Protein AF-A0A955PGV4-F1 (afdb_monomer_lite)

Structure (mmCIF, N/CA/C/O backbone):
data_AF-A0A955PGV4-F1
#
_entry.id   AF-A0A955PGV4-F1
#
loop_
_atom_site.group_PDB
_atom_site.id
_atom_site.type_symbol
_atom_site.label_atom_id
_atom_site.label_alt_id
_atom_site.label_comp_id
_atom_site.label_asym_id
_atom_site.label_entity_id
_atom_site.label_seq_id
_atom_site.pdbx_PDB_ins_code
_atom_site.Cartn_x
_atom_site.Cartn_y
_atom_site.Cartn_z
_atom_site.occupancy
_atom_site.B_iso_or_equiv
_atom_site.auth_seq_id
_atom_site.auth_comp_id
_atom_site.auth_asym_id
_atom_site.auth_atom_id
_atom_site.pdbx_PDB_model_num
ATOM 1 N N . PHE A 1 1 ? 14.637 14.467 0.323 1.00 53.03 1 PHE A N 1
ATOM 2 C CA . PHE A 1 1 ? 15.019 13.050 0.497 1.00 53.03 1 PHE A CA 1
ATOM 3 C C . PHE A 1 1 ? 14.313 12.241 -0.581 1.00 53.03 1 PHE A C 1
ATOM 5 O O . PHE A 1 1 ? 13.113 12.436 -0.757 1.00 53.03 1 PHE A O 1
ATOM 12 N N . GLY A 1 2 ? 15.053 11.439 -1.348 1.00 66.50 2 GLY A N 1
ATOM 13 C CA . GLY A 1 2 ? 14.523 10.666 -2.478 1.00 66.50 2 GLY A CA 1
ATOM 14 C C . GLY A 1 2 ? 14.569 9.163 -2.212 1.00 66.50 2 GLY A C 1
ATOM 15 O O . GLY A 1 2 ? 15.359 8.706 -1.387 1.00 66.50 2 GLY A O 1
ATOM 16 N N . TRP A 1 3 ? 13.709 8.408 -2.890 1.00 74.81 3 TRP A N 1
ATOM 17 C CA . TRP A 1 3 ? 13.756 6.942 -2.909 1.00 74.81 3 TRP A CA 1
ATOM 18 C C . TRP A 1 3 ? 14.546 6.504 -4.140 1.00 74.81 3 TRP A C 1
ATOM 20 O O . TRP A 1 3 ? 14.276 7.011 -5.226 1.00 74.81 3 TRP A O 1
ATOM 30 N N . THR A 1 4 ? 15.507 5.593 -4.007 1.00 82.62 4 THR A N 1
ATOM 31 C CA . THR A 1 4 ? 16.355 5.183 -5.135 1.00 82.62 4 THR A CA 1
ATOM 32 C C . THR A 1 4 ? 16.332 3.675 -5.318 1.00 82.62 4 THR A C 1
ATOM 34 O O . THR A 1 4 ? 16.239 2.922 -4.349 1.00 82.62 4 THR A O 1
ATOM 37 N N . ALA A 1 5 ? 16.370 3.220 -6.569 1.00 81.69 5 ALA A N 1
ATOM 38 C CA . ALA A 1 5 ? 16.430 1.799 -6.892 1.00 81.69 5 ALA A CA 1
ATOM 39 C C . ALA A 1 5 ? 17.061 1.569 -8.271 1.00 81.69 5 ALA A C 1
ATOM 41 O O . ALA A 1 5 ? 16.966 2.418 -9.157 1.00 81.69 5 ALA A O 1
ATOM 42 N N . HIS A 1 6 ? 17.680 0.402 -8.447 1.00 81.88 6 HIS A N 1
ATOM 43 C CA . HIS A 1 6 ? 18.261 -0.071 -9.705 1.00 81.88 6 HIS A CA 1
ATOM 44 C C . HIS A 1 6 ? 17.902 -1.544 -9.936 1.00 81.88 6 HIS A C 1
ATOM 46 O O . HIS A 1 6 ? 17.548 -2.257 -8.992 1.00 81.88 6 HIS A O 1
ATOM 52 N N . CYS A 1 7 ? 17.992 -2.020 -11.181 1.00 74.25 7 CYS A N 1
ATOM 53 C CA . CYS A 1 7 ? 17.782 -3.437 -11.481 1.00 74.25 7 CYS A CA 1
ATOM 54 C C . CYS A 1 7 ? 18.607 -3.930 -12.671 1.00 74.25 7 CYS A C 1
ATOM 56 O O . CYS A 1 7 ? 18.800 -3.198 -13.639 1.00 74.25 7 CYS A O 1
ATOM 58 N N . ASN A 1 8 ? 18.963 -5.215 -12.655 1.00 77.75 8 ASN A N 1
ATOM 59 C CA . ASN A 1 8 ? 19.429 -5.922 -13.848 1.00 77.75 8 ASN A CA 1
ATOM 60 C C . ASN A 1 8 ? 18.194 -6.352 -14.655 1.00 77.75 8 ASN A C 1
ATOM 62 O O . ASN A 1 8 ? 17.504 -7.307 -14.282 1.00 77.75 8 ASN A O 1
ATOM 66 N N . GLY A 1 9 ? 17.881 -5.611 -15.719 1.00 83.12 9 GLY A N 1
ATOM 67 C CA . GLY A 1 9 ? 16.674 -5.787 -16.526 1.00 83.12 9 GLY A CA 1
ATOM 68 C C . GLY A 1 9 ? 16.194 -4.470 -17.133 1.00 83.12 9 GLY A C 1
ATOM 69 O O . GLY A 1 9 ? 16.976 -3.543 -17.320 1.00 83.12 9 GLY A O 1
ATOM 70 N N . THR A 1 10 ? 14.898 -4.376 -17.431 1.00 89.00 10 THR A N 1
ATOM 71 C CA . THR A 1 10 ? 14.278 -3.145 -17.944 1.00 89.00 10 THR A CA 1
ATOM 72 C C . THR A 1 10 ? 13.553 -2.391 -16.834 1.00 89.00 10 THR A C 1
ATOM 74 O O . THR A 1 10 ? 12.805 -3.001 -16.066 1.00 89.00 10 THR A O 1
ATOM 77 N N . LEU A 1 11 ? 13.693 -1.066 -16.816 1.00 91.31 11 LEU A N 1
ATOM 78 C CA . LEU A 1 11 ? 12.934 -0.150 -15.964 1.00 91.31 11 LEU A CA 1
ATOM 79 C C . LEU A 1 11 ? 11.938 0.647 -16.815 1.00 91.31 11 LEU A C 1
ATOM 81 O O . LEU A 1 11 ? 12.297 1.185 -17.859 1.00 91.31 11 LEU A O 1
ATOM 85 N N . THR A 1 12 ? 10.691 0.736 -16.358 1.00 92.56 12 THR A N 1
ATOM 86 C CA . THR A 1 12 ? 9.632 1.541 -16.986 1.00 92.56 12 THR A CA 1
ATOM 87 C C . THR A 1 12 ? 8.838 2.316 -15.935 1.00 92.56 12 THR A C 1
ATOM 89 O O . THR A 1 12 ? 8.794 1.913 -14.770 1.00 92.56 12 THR A O 1
ATOM 92 N N . PHE A 1 13 ? 8.165 3.393 -16.353 1.00 92.19 13 PHE A N 1
ATOM 93 C CA . PHE A 1 13 ? 7.288 4.206 -15.500 1.00 92.19 13 PHE A CA 1
ATOM 94 C C . PHE A 1 13 ? 5.869 4.241 -16.083 1.00 92.19 13 PHE A C 1
ATOM 96 O O . PHE A 1 13 ? 5.520 5.177 -16.800 1.00 92.19 13 PHE A O 1
ATOM 103 N N . PRO A 1 14 ? 5.036 3.209 -15.837 1.00 90.31 14 PRO A N 1
ATOM 104 C CA . PRO A 1 14 ? 3.715 3.109 -16.461 1.00 90.31 14 PRO A CA 1
ATOM 105 C C . PRO A 1 14 ? 2.779 4.277 -16.126 1.00 90.31 14 PRO A C 1
ATOM 107 O O . PRO A 1 14 ? 1.858 4.567 -16.881 1.00 90.31 14 PRO A O 1
ATOM 110 N N . THR A 1 15 ? 2.986 4.925 -14.975 1.00 89.12 15 THR A N 1
ATOM 111 C CA . THR A 1 15 ? 2.239 6.108 -14.524 1.00 89.12 15 THR A CA 1
ATOM 112 C C . THR A 1 15 ? 3.135 6.973 -13.629 1.00 89.12 15 THR A C 1
ATOM 114 O O . THR A 1 15 ? 4.155 6.495 -13.136 1.00 89.12 15 THR A O 1
ATOM 117 N N . SER A 1 16 ? 2.708 8.199 -13.311 1.00 86.88 16 SER A N 1
ATOM 118 C CA . SER A 1 16 ? 3.427 9.136 -12.423 1.00 86.88 16 SER A CA 1
ATOM 119 C C . SER A 1 16 ? 3.615 8.667 -10.972 1.00 86.88 16 SER A C 1
ATOM 121 O O . SER A 1 16 ? 4.253 9.349 -10.187 1.00 86.88 16 SER A O 1
ATOM 123 N N . ASN A 1 17 ? 3.065 7.515 -10.584 1.00 88.75 17 ASN A N 1
ATOM 124 C CA . ASN A 1 17 ? 3.187 6.961 -9.231 1.00 88.75 17 ASN A CA 1
ATOM 125 C C . ASN A 1 17 ? 3.673 5.506 -9.242 1.00 88.75 17 ASN A C 1
ATOM 127 O O . ASN A 1 17 ? 3.479 4.778 -8.266 1.00 88.75 17 ASN A O 1
ATOM 131 N N . GLN A 1 18 ? 4.217 5.024 -10.362 1.00 91.81 18 GLN A N 1
ATOM 132 C CA . GLN A 1 18 ? 4.660 3.640 -10.496 1.00 91.81 18 GLN A CA 1
ATOM 133 C C . GLN A 1 18 ? 5.981 3.543 -11.242 1.00 91.81 18 GLN A C 1
ATOM 135 O O . GLN A 1 18 ? 6.090 4.014 -12.370 1.00 91.81 18 GLN A O 1
ATOM 140 N N . ALA A 1 19 ? 6.919 2.819 -10.641 1.00 92.31 19 ALA A N 1
ATOM 141 C CA . ALA A 1 19 ? 8.072 2.264 -11.330 1.00 92.31 19 ALA A CA 1
ATOM 142 C C . ALA A 1 19 ? 7.883 0.748 -11.460 1.00 92.31 19 ALA A C 1
ATOM 144 O O . ALA A 1 19 ? 7.331 0.096 -10.570 1.00 92.31 19 ALA A O 1
ATOM 145 N N . ARG A 1 20 ? 8.326 0.177 -12.576 1.00 93.44 20 ARG A N 1
ATOM 146 C CA . ARG A 1 20 ? 8.285 -1.264 -12.820 1.00 93.44 20 ARG A CA 1
ATOM 147 C C . ARG A 1 20 ? 9.641 -1.744 -13.291 1.00 93.44 20 ARG A C 1
ATOM 149 O O . ARG A 1 20 ? 10.140 -1.274 -14.314 1.00 93.44 20 ARG A O 1
ATOM 156 N N . PHE A 1 21 ? 10.163 -2.738 -12.587 1.00 92.56 21 PHE A N 1
ATOM 157 C CA . PHE A 1 21 ? 11.331 -3.494 -13.009 1.00 92.56 21 PHE A CA 1
ATOM 158 C C . PHE A 1 21 ? 10.902 -4.833 -13.600 1.00 92.56 21 PHE A C 1
ATOM 160 O O . PHE A 1 21 ? 10.102 -5.543 -12.991 1.00 92.56 21 PHE A O 1
ATOM 167 N N . THR A 1 22 ? 11.465 -5.200 -14.747 1.00 91.50 22 THR A N 1
ATOM 168 C CA . THR A 1 22 ? 11.245 -6.508 -15.379 1.00 91.50 22 THR A CA 1
ATOM 169 C C . THR A 1 22 ? 12.591 -7.170 -15.625 1.00 91.50 22 THR A C 1
ATOM 171 O O . THR A 1 22 ? 13.428 -6.637 -16.356 1.00 91.50 22 THR A O 1
ATOM 174 N N . LYS A 1 23 ? 12.806 -8.334 -15.013 1.00 86.88 23 LYS A N 1
ATOM 175 C CA . LYS A 1 23 ? 13.987 -9.167 -15.253 1.00 86.88 23 LYS A CA 1
ATOM 176 C C . LYS A 1 23 ? 13.797 -10.003 -16.513 1.00 86.88 23 LYS A C 1
ATOM 178 O O . LYS A 1 23 ? 12.689 -10.446 -16.810 1.00 86.88 23 LYS A O 1
ATOM 183 N N . THR A 1 24 ? 14.901 -10.319 -17.184 1.00 80.31 24 THR A N 1
ATOM 184 C CA . THR A 1 24 ? 14.927 -11.250 -18.327 1.00 80.31 24 THR A CA 1
ATOM 185 C C . THR A 1 24 ? 14.421 -12.648 -17.968 1.00 80.31 24 THR A C 1
ATOM 187 O O . THR A 1 24 ? 13.896 -13.344 -18.826 1.00 80.31 24 THR A O 1
ATOM 190 N N . SER A 1 25 ? 14.490 -13.035 -16.689 1.00 84.81 25 SER A N 1
ATOM 191 C CA . SER A 1 25 ? 13.936 -14.294 -16.177 1.00 84.81 25 SER A CA 1
ATOM 192 C C . SER A 1 25 ? 12.401 -14.336 -16.115 1.00 84.81 25 SER A C 1
ATOM 194 O O . SER A 1 25 ? 11.858 -15.289 -15.570 1.00 84.81 25 SER A O 1
ATOM 196 N N . GLY A 1 26 ? 11.696 -13.292 -16.566 1.00 86.00 26 GLY A N 1
ATOM 197 C CA . GLY A 1 26 ? 10.232 -13.221 -16.519 1.00 86.00 26 GLY A CA 1
ATOM 198 C C . GLY A 1 26 ? 9.655 -12.781 -15.170 1.00 86.00 26 GLY A C 1
ATOM 199 O O . GLY A 1 26 ? 8.458 -12.915 -14.954 1.00 86.00 26 GLY A O 1
ATOM 200 N N . ARG A 1 27 ? 10.474 -12.237 -14.259 1.00 91.62 27 ARG A N 1
ATOM 201 C CA . ARG A 1 27 ? 10.007 -11.693 -12.970 1.00 91.62 27 ARG A CA 1
ATOM 202 C C . ARG A 1 27 ? 9.784 -10.192 -13.051 1.00 91.62 27 ARG A C 1
ATOM 204 O O . ARG A 1 27 ? 10.629 -9.474 -13.589 1.00 91.62 27 ARG A O 1
ATOM 211 N N . ILE A 1 28 ? 8.695 -9.719 -12.460 1.00 93.50 28 ILE A N 1
ATOM 212 C CA . ILE A 1 28 ? 8.333 -8.305 -12.393 1.00 93.50 28 ILE A CA 1
ATOM 213 C C . ILE A 1 28 ? 8.330 -7.847 -10.933 1.00 93.50 28 ILE A C 1
ATOM 215 O O . ILE A 1 28 ? 7.848 -8.550 -10.049 1.00 93.50 28 ILE A O 1
ATOM 219 N N . LEU A 1 29 ? 8.846 -6.645 -10.682 1.00 93.19 29 LEU A N 1
ATOM 220 C CA . LEU A 1 29 ? 8.637 -5.912 -9.438 1.00 93.19 29 LEU A CA 1
ATOM 221 C C . LEU A 1 29 ? 7.876 -4.626 -9.755 1.00 93.19 29 LEU A C 1
ATOM 223 O O . LEU A 1 29 ? 8.419 -3.707 -10.372 1.00 93.19 29 LEU A O 1
ATOM 227 N N . ASP A 1 30 ? 6.615 -4.576 -9.331 1.00 93.31 30 ASP A N 1
ATOM 228 C CA . ASP A 1 30 ? 5.811 -3.360 -9.353 1.00 93.31 30 ASP A CA 1
ATOM 229 C C . ASP A 1 30 ? 6.078 -2.562 -8.067 1.00 93.31 30 ASP A C 1
ATOM 231 O O . ASP A 1 30 ? 5.820 -3.042 -6.963 1.00 93.31 30 ASP A O 1
ATOM 235 N N . LEU A 1 31 ? 6.600 -1.342 -8.210 1.00 92.62 31 LEU A N 1
ATOM 236 C CA . LEU A 1 31 ? 6.767 -0.377 -7.127 1.00 92.62 31 LEU A CA 1
ATOM 237 C C . LEU A 1 31 ? 5.719 0.724 -7.284 1.00 92.62 31 LEU A C 1
ATOM 239 O O . LEU A 1 31 ? 5.789 1.532 -8.213 1.00 92.62 31 LEU A O 1
ATOM 243 N N . ARG A 1 32 ? 4.759 0.780 -6.362 1.00 92.00 32 ARG A N 1
ATOM 244 C CA . ARG A 1 32 ? 3.700 1.795 -6.351 1.00 92.00 32 ARG A CA 1
ATOM 245 C C . ARG A 1 32 ? 3.888 2.757 -5.191 1.00 92.00 32 ARG A C 1
ATOM 247 O O . ARG A 1 32 ? 3.990 2.313 -4.055 1.00 92.00 32 ARG A O 1
ATOM 254 N N . PHE A 1 33 ? 3.847 4.058 -5.455 1.00 89.25 33 PHE A N 1
ATOM 255 C CA . PHE A 1 33 ? 3.782 5.080 -4.414 1.00 89.25 33 PHE A CA 1
ATOM 256 C C . PHE A 1 33 ? 2.329 5.495 -4.180 1.00 89.25 33 PHE A C 1
ATOM 258 O O . PHE A 1 33 ? 1.598 5.801 -5.123 1.00 89.25 33 PHE A O 1
ATOM 265 N N . LEU A 1 34 ? 1.905 5.500 -2.919 1.00 86.88 34 LEU A N 1
ATOM 266 C CA . LEU A 1 34 ? 0.605 6.016 -2.507 1.00 86.88 34 LEU A CA 1
ATOM 267 C C . LEU A 1 34 ? 0.702 7.524 -2.233 1.00 86.88 34 LEU A C 1
ATOM 269 O O . LEU A 1 34 ? 1.701 8.021 -1.703 1.00 86.88 34 LEU A O 1
ATOM 273 N N . GLY A 1 35 ? -0.337 8.263 -2.623 1.00 80.62 35 GLY A N 1
ATOM 274 C CA . GLY A 1 35 ? -0.442 9.716 -2.445 1.00 80.62 35 GLY A CA 1
ATOM 275 C C . GLY A 1 35 ? -0.388 10.531 -3.736 1.00 80.62 35 GLY A C 1
ATOM 276 O O . GLY A 1 35 ? -0.753 10.044 -4.807 1.00 80.62 35 GLY A O 1
ATOM 277 N N . GLY A 1 36 ? 0.069 11.784 -3.608 1.00 76.00 36 GLY A N 1
ATOM 278 C CA . GLY A 1 36 ? 0.307 12.704 -4.728 1.00 76.00 36 GLY A CA 1
ATOM 279 C C . GLY A 1 36 ? 1.333 12.203 -5.751 1.00 76.00 36 GLY A C 1
ATOM 280 O O . GLY A 1 36 ? 1.958 11.163 -5.560 1.00 76.00 36 GLY A O 1
ATOM 281 N N . SER A 1 37 ? 1.501 12.939 -6.847 1.00 79.94 37 SER A N 1
ATOM 282 C CA . SER A 1 37 ? 2.457 12.582 -7.903 1.00 79.94 37 SER A CA 1
ATOM 283 C C . SER A 1 37 ? 3.879 12.416 -7.362 1.00 79.94 37 SER A C 1
ATOM 285 O O . SER A 1 37 ? 4.252 13.066 -6.382 1.00 79.94 37 SER A O 1
ATOM 287 N N . VAL A 1 38 ? 4.651 11.534 -7.987 1.00 85.38 38 VAL A N 1
ATOM 288 C CA . VAL A 1 38 ? 6.081 11.349 -7.748 1.00 85.38 38 VAL A CA 1
ATOM 289 C C . VAL A 1 38 ? 6.808 11.665 -9.047 1.00 85.38 38 VAL A C 1
ATOM 291 O O . VAL A 1 38 ? 6.452 11.154 -10.108 1.00 85.38 38 VAL A O 1
ATOM 294 N N . ASP A 1 39 ? 7.837 12.493 -8.961 1.00 87.88 39 ASP A N 1
ATOM 295 C CA . ASP A 1 39 ? 8.707 12.770 -10.094 1.00 87.88 39 ASP A CA 1
ATOM 296 C C . ASP A 1 39 ? 9.813 11.714 -10.120 1.00 87.88 39 ASP A C 1
ATOM 298 O O . ASP A 1 39 ? 10.482 11.466 -9.114 1.00 87.88 39 ASP A O 1
ATOM 302 N N . PHE A 1 40 ? 9.978 11.046 -11.260 1.00 88.31 40 PHE A N 1
ATOM 303 C CA . PHE A 1 40 ? 11.002 10.022 -11.444 1.00 88.31 40 PHE A CA 1
ATOM 304 C C . PHE A 1 40 ? 12.131 10.561 -12.316 1.00 88.31 40 PHE A C 1
ATOM 306 O O . PHE A 1 40 ? 11.993 10.664 -13.535 1.00 88.31 40 PHE A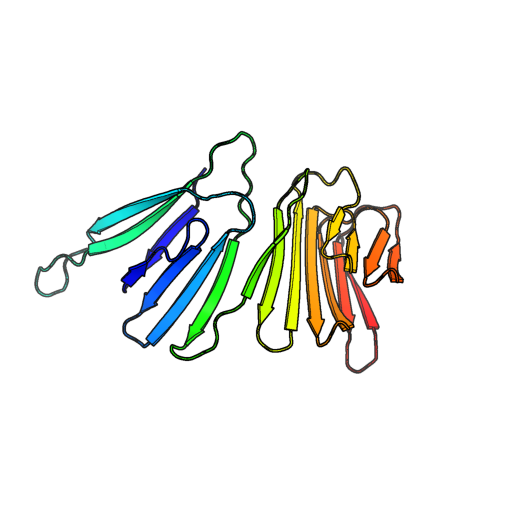 O 1
ATOM 313 N N . ASN A 1 41 ? 13.270 10.845 -11.693 1.00 87.44 41 ASN A N 1
ATOM 314 C CA . ASN A 1 41 ? 14.500 11.188 -12.393 1.00 87.44 41 ASN A CA 1
ATOM 315 C C . ASN A 1 41 ? 15.234 9.893 -12.759 1.00 87.44 41 ASN A C 1
ATOM 317 O O . ASN A 1 41 ? 15.684 9.162 -11.876 1.00 87.44 41 ASN A O 1
ATOM 321 N N . ASN A 1 42 ? 15.314 9.581 -14.053 1.00 85.50 42 ASN A N 1
ATOM 322 C CA . ASN A 1 42 ? 15.913 8.348 -14.566 1.00 85.50 42 ASN A CA 1
ATOM 323 C C . ASN A 1 42 ? 17.372 8.578 -14.981 1.00 85.50 42 ASN A C 1
ATOM 325 O O . ASN A 1 42 ? 17.671 9.530 -15.700 1.00 85.50 42 ASN A O 1
ATOM 329 N N . TYR A 1 43 ? 18.258 7.675 -14.576 1.00 84.06 43 TYR A N 1
ATOM 330 C CA . TYR A 1 43 ? 19.676 7.700 -14.911 1.00 84.06 43 TYR A CA 1
ATOM 331 C C . TYR A 1 43 ? 20.152 6.312 -15.348 1.00 84.06 43 TYR A C 1
ATOM 333 O O . TYR A 1 43 ? 19.513 5.289 -15.102 1.00 84.06 43 TYR A O 1
ATOM 341 N N . SER A 1 44 ? 21.321 6.291 -15.980 1.00 82.19 44 SER A N 1
ATOM 342 C CA . SER A 1 44 ? 22.043 5.077 -16.339 1.00 82.19 44 SER A CA 1
ATOM 343 C C . SER A 1 44 ? 23.350 5.051 -15.560 1.00 82.19 44 SER A C 1
ATOM 345 O O . SER A 1 44 ? 24.172 5.951 -15.726 1.00 82.19 44 SER A O 1
ATOM 347 N N . LEU A 1 45 ? 23.533 4.046 -14.706 1.00 79.38 45 LEU A N 1
ATOM 348 C CA . LEU A 1 45 ? 24.776 3.849 -13.965 1.00 79.38 45 LEU A CA 1
ATOM 349 C C . LEU A 1 45 ? 25.653 2.840 -14.718 1.00 79.38 45 LEU A C 1
ATOM 351 O O . LEU A 1 45 ? 25.177 1.731 -14.973 1.00 79.38 45 LEU A O 1
ATOM 355 N N . PRO A 1 46 ? 26.906 3.175 -15.071 1.00 76.06 46 PRO A N 1
ATOM 356 C CA . PRO A 1 46 ? 27.833 2.182 -15.592 1.00 76.06 46 PRO A CA 1
ATOM 357 C C . PRO A 1 46 ? 28.141 1.181 -14.474 1.00 76.06 46 PRO A C 1
ATOM 359 O O . PRO A 1 46 ? 28.619 1.571 -13.408 1.00 76.06 46 PRO A O 1
ATOM 362 N N . GLN A 1 47 ? 27.829 -0.094 -14.688 1.00 70.69 47 GLN A N 1
ATOM 363 C CA . GLN A 1 47 ? 28.299 -1.173 -13.828 1.00 70.69 47 GLN A CA 1
ATOM 364 C C . GLN A 1 47 ? 29.593 -1.742 -14.425 1.00 70.69 47 GLN A C 1
ATOM 366 O O . GLN A 1 47 ? 29.750 -1.738 -15.647 1.00 70.69 47 GLN A O 1
ATOM 371 N N . ASP A 1 48 ? 30.515 -2.166 -13.557 1.00 62.97 48 ASP A N 1
ATOM 372 C CA . ASP A 1 48 ? 31.853 -2.671 -13.893 1.00 62.97 48 ASP A CA 1
ATOM 373 C C . ASP A 1 48 ? 31.909 -3.614 -15.107 1.00 62.97 48 ASP A C 1
ATOM 375 O O . ASP A 1 48 ? 30.950 -4.318 -15.428 1.00 62.97 48 ASP A O 1
ATOM 379 N N . LEU A 1 49 ? 33.083 -3.601 -15.751 1.00 49.38 49 LEU A N 1
ATOM 380 C CA . LEU A 1 49 ? 33.463 -4.392 -16.922 1.00 49.38 49 LEU A CA 1
ATOM 381 C C . LEU A 1 49 ? 33.021 -5.851 -16.763 1.00 49.38 49 LEU A C 1
ATOM 383 O O . LEU A 1 49 ? 33.489 -6.557 -15.870 1.00 49.38 49 LEU A O 1
ATOM 387 N N . ASN A 1 50 ? 32.167 -6.313 -17.671 1.00 60.38 50 ASN A N 1
ATOM 388 C CA . ASN A 1 50 ? 32.005 -7.739 -17.921 1.00 60.38 50 ASN A CA 1
ATOM 389 C C . ASN A 1 50 ? 33.393 -8.352 -18.219 1.00 60.38 50 ASN A C 1
ATOM 391 O O . ASN A 1 50 ? 34.303 -7.646 -18.663 1.00 60.38 50 ASN A O 1
ATOM 395 N N . ASP A 1 51 ? 33.562 -9.665 -18.043 1.00 64.69 51 ASP A N 1
ATOM 396 C CA . ASP A 1 51 ? 34.840 -10.360 -18.308 1.00 64.69 51 ASP A CA 1
ATOM 397 C C . ASP A 1 51 ? 35.357 -10.170 -19.757 1.00 64.69 51 ASP A C 1
ATOM 399 O O . ASP A 1 51 ? 36.531 -10.403 -20.043 1.00 64.69 51 ASP A O 1
ATOM 403 N N . ASP A 1 52 ? 34.491 -9.722 -20.673 1.00 75.88 52 ASP A N 1
ATOM 404 C CA . ASP A 1 52 ? 34.791 -9.380 -22.069 1.00 75.88 52 ASP A CA 1
ATOM 405 C C . ASP A 1 52 ? 35.167 -7.898 -22.303 1.00 75.88 52 ASP A C 1
ATOM 407 O O . ASP A 1 52 ? 35.386 -7.480 -23.441 1.00 75.88 52 ASP A O 1
ATOM 411 N N . GLY A 1 53 ? 35.243 -7.091 -21.244 1.00 67.62 53 GLY A N 1
ATOM 412 C CA . GLY A 1 53 ? 35.569 -5.670 -21.304 1.00 67.62 53 GLY A CA 1
ATOM 413 C C . GLY A 1 53 ? 34.412 -4.750 -21.712 1.00 67.62 53 GLY A C 1
ATOM 414 O O . GLY A 1 53 ? 34.640 -3.565 -21.966 1.00 67.62 53 GLY A O 1
ATOM 415 N N . THR A 1 54 ? 33.173 -5.246 -21.781 1.00 76.31 54 THR A N 1
ATOM 416 C CA . THR A 1 54 ? 31.994 -4.409 -22.051 1.00 76.31 54 THR A CA 1
ATOM 417 C C . THR A 1 54 ? 31.409 -3.811 -20.769 1.00 76.31 54 THR A C 1
ATOM 419 O O . THR A 1 54 ? 31.391 -4.442 -19.715 1.00 76.31 54 THR A O 1
ATOM 422 N N . VAL A 1 55 ? 30.919 -2.570 -20.848 1.00 72.50 55 VAL A N 1
ATOM 423 C CA . VAL A 1 55 ? 30.235 -1.892 -19.734 1.00 72.50 55 VAL A CA 1
ATOM 424 C C . VAL A 1 55 ? 28.738 -2.149 -19.851 1.00 72.50 55 VAL A C 1
ATOM 426 O O . VAL A 1 55 ? 28.106 -1.723 -20.822 1.00 72.50 55 VAL A O 1
ATOM 429 N N . THR A 1 56 ? 28.155 -2.808 -18.850 1.00 74.44 56 THR A N 1
ATOM 430 C CA . THR A 1 56 ? 26.698 -2.950 -18.766 1.00 74.44 56 THR A CA 1
ATOM 431 C C . THR A 1 56 ? 26.123 -1.759 -18.010 1.00 74.44 56 THR A C 1
ATOM 433 O O . THR A 1 56 ? 26.452 -1.508 -16.854 1.00 74.44 56 THR A O 1
ATOM 436 N N . ASN A 1 57 ? 25.233 -1.018 -18.662 1.00 78.25 57 ASN A N 1
ATOM 437 C CA . ASN A 1 57 ? 24.530 0.098 -18.045 1.00 78.25 57 ASN A CA 1
ATOM 438 C C . ASN A 1 57 ? 23.306 -0.396 -17.268 1.00 78.25 57 ASN A C 1
ATOM 440 O O . ASN A 1 57 ? 22.411 -1.021 -17.842 1.00 78.25 57 ASN A O 1
ATOM 444 N N . LEU A 1 58 ? 23.244 -0.080 -15.975 1.00 81.31 58 LEU A N 1
ATOM 445 C CA . LEU A 1 58 ? 22.093 -0.373 -15.133 1.00 81.31 58 LEU A CA 1
ATOM 446 C C . LEU A 1 58 ? 21.105 0.795 -15.115 1.00 81.31 58 LEU A C 1
ATOM 448 O O . LEU A 1 58 ? 21.487 1.918 -14.766 1.00 81.31 58 LEU A O 1
ATOM 452 N N . PRO A 1 59 ? 19.817 0.539 -15.404 1.00 85.06 59 PRO A N 1
ATOM 453 C CA . PRO A 1 59 ? 18.766 1.508 -15.152 1.00 85.06 59 PRO A CA 1
ATOM 454 C C . PRO A 1 59 ? 18.656 1.819 -13.659 1.00 85.06 59 PRO A C 1
ATOM 456 O O . PRO A 1 59 ? 18.616 0.912 -12.819 1.00 85.06 59 PRO A O 1
ATOM 459 N N . TYR A 1 60 ? 18.548 3.103 -13.342 1.00 85.81 60 TYR A N 1
ATOM 460 C CA . TYR A 1 60 ? 18.442 3.628 -11.987 1.00 85.81 60 TYR A CA 1
ATOM 461 C C . TYR A 1 60 ? 17.468 4.803 -11.964 1.00 85.81 60 TYR A C 1
ATOM 463 O O . TYR A 1 60 ? 17.435 5.596 -12.899 1.00 85.81 60 TYR A O 1
ATOM 471 N N . PHE A 1 61 ? 16.710 4.973 -10.882 1.00 89.00 61 PHE A N 1
ATOM 472 C CA . PHE A 1 61 ? 15.909 6.183 -10.710 1.00 89.00 61 PHE A CA 1
ATOM 473 C C . PHE A 1 61 ? 16.021 6.782 -9.312 1.00 89.00 61 PHE A C 1
ATOM 475 O O . PHE A 1 61 ? 16.288 6.081 -8.334 1.00 89.00 61 PHE A O 1
ATOM 482 N N . VAL A 1 62 ? 15.737 8.082 -9.236 1.00 88.38 62 VAL A N 1
ATOM 483 C CA . VAL A 1 62 ? 15.431 8.813 -8.005 1.00 88.38 62 VAL A CA 1
ATOM 484 C C . VAL A 1 62 ? 13.966 9.235 -8.058 1.00 88.38 62 VAL A C 1
ATOM 486 O O . VAL A 1 62 ? 13.545 9.913 -8.990 1.00 88.38 62 VAL A O 1
ATOM 489 N N . ALA A 1 63 ? 13.186 8.795 -7.076 1.00 87.31 63 ALA A N 1
ATOM 490 C CA . ALA A 1 63 ? 11.822 9.243 -6.848 1.00 87.31 63 ALA A CA 1
ATOM 491 C C . ALA A 1 63 ? 11.836 10.464 -5.931 1.00 87.31 63 ALA A C 1
ATOM 493 O O . ALA A 1 63 ? 12.369 10.401 -4.816 1.00 87.31 63 ALA A O 1
ATOM 494 N N . GLU A 1 64 ? 11.219 11.545 -6.390 1.00 86.44 64 GLU A N 1
ATOM 495 C CA . GLU A 1 64 ? 11.152 12.826 -5.702 1.00 86.44 64 GLU A CA 1
ATOM 496 C C . GLU A 1 64 ? 9.706 13.293 -5.528 1.00 86.44 64 GLU A C 1
ATOM 498 O O . GLU A 1 64 ? 8.813 13.010 -6.325 1.00 86.44 64 GLU A O 1
ATOM 503 N N . ARG A 1 65 ? 9.473 14.030 -4.444 1.00 77.94 65 ARG A N 1
ATOM 504 C CA . ARG A 1 65 ? 8.244 14.780 -4.204 1.00 77.94 65 ARG A CA 1
ATOM 505 C C . ARG A 1 65 ? 8.598 16.169 -3.715 1.00 77.94 65 ARG A C 1
ATOM 507 O O . ARG A 1 65 ? 9.431 16.321 -2.819 1.00 77.94 65 ARG A O 1
ATOM 514 N N . SER A 1 66 ? 7.904 17.166 -4.246 1.00 64.69 66 SER A N 1
ATOM 515 C CA . SER A 1 66 ? 7.952 18.533 -3.738 1.00 64.69 66 SER A CA 1
ATOM 516 C C . SER A 1 66 ? 7.110 18.672 -2.455 1.00 64.69 66 SER A C 1
ATOM 518 O O . SER A 1 66 ? 6.029 18.093 -2.336 1.00 64.69 66 SER A O 1
ATOM 520 N N . GLY A 1 67 ? 7.628 19.412 -1.464 1.00 60.41 67 GLY A N 1
ATOM 521 C CA . GLY A 1 67 ? 6.936 19.736 -0.204 1.00 60.41 67 GLY A CA 1
ATOM 522 C C . GLY A 1 67 ? 7.755 19.490 1.076 1.00 60.41 67 GLY A C 1
ATOM 523 O O . GLY A 1 67 ? 8.646 18.642 1.115 1.00 60.41 67 GLY A O 1
ATOM 524 N N . VAL A 1 68 ? 7.451 20.237 2.145 1.00 47.41 68 VAL A N 1
ATOM 525 C CA . VAL A 1 68 ? 8.055 20.071 3.484 1.00 47.41 68 VAL A CA 1
ATOM 526 C C . VAL A 1 68 ? 7.399 18.878 4.194 1.00 47.41 68 VAL A C 1
ATOM 528 O O . VAL A 1 68 ? 6.176 18.814 4.279 1.00 47.41 68 VAL A O 1
ATOM 531 N N . GLY A 1 69 ? 8.195 17.936 4.716 1.00 55.94 69 GLY A N 1
ATOM 532 C CA . GLY A 1 69 ? 7.689 16.774 5.470 1.00 55.94 69 GLY A CA 1
ATOM 533 C C . GLY A 1 69 ? 7.223 15.585 4.616 1.00 55.94 69 GLY A C 1
ATOM 534 O O . GLY A 1 69 ? 6.350 14.827 5.037 1.00 55.94 69 GLY A O 1
ATOM 535 N N . THR A 1 70 ? 7.781 15.412 3.416 1.00 65.38 70 THR A N 1
ATOM 536 C CA . THR A 1 70 ? 7.410 14.353 2.467 1.00 65.38 70 THR A CA 1
ATOM 537 C C . THR A 1 70 ? 7.656 12.948 3.023 1.00 65.38 70 THR A C 1
ATOM 539 O O . THR A 1 70 ? 8.785 12.480 3.140 1.00 65.38 70 THR A O 1
ATOM 542 N N . GLN A 1 71 ? 6.569 12.243 3.337 1.00 76.25 71 GLN A N 1
ATOM 543 C CA . GLN A 1 71 ? 6.588 10.802 3.568 1.00 76.25 71 GLN A CA 1
ATOM 544 C C . GLN A 1 71 ? 6.279 10.060 2.273 1.00 76.25 71 GLN A C 1
ATOM 546 O O . GLN A 1 71 ? 5.292 10.368 1.596 1.00 76.25 71 GLN A O 1
ATOM 551 N N . TYR A 1 72 ? 7.088 9.048 1.969 1.00 81.31 72 TYR A N 1
ATOM 552 C CA . TYR A 1 72 ? 6.753 8.054 0.959 1.00 81.31 72 TYR A CA 1
ATOM 553 C C . TYR A 1 72 ? 6.085 6.868 1.639 1.00 81.31 72 TYR A C 1
ATOM 555 O O . TYR A 1 72 ? 6.617 6.315 2.598 1.00 81.31 72 TYR A O 1
ATOM 563 N N . LEU A 1 73 ? 4.944 6.459 1.098 1.00 86.25 73 LEU A N 1
ATOM 564 C CA . LEU A 1 73 ? 4.402 5.133 1.331 1.00 86.25 73 LEU A CA 1
ATOM 565 C C . LEU A 1 73 ? 4.487 4.389 0.007 1.00 86.25 73 LEU A C 1
ATOM 567 O O . LEU A 1 73 ? 3.768 4.719 -0.936 1.00 86.25 73 LEU A O 1
ATOM 571 N N . SER A 1 74 ? 5.407 3.436 -0.074 1.00 89.38 74 SER A N 1
ATOM 572 C CA . SER A 1 74 ? 5.609 2.614 -1.257 1.00 89.38 74 SER A CA 1
ATOM 573 C C . SER A 1 74 ? 5.208 1.168 -0.998 1.00 89.38 74 SER A C 1
ATOM 575 O O . SER A 1 74 ? 5.320 0.653 0.113 1.00 89.38 74 SER A O 1
ATOM 577 N N . ILE A 1 75 ? 4.713 0.519 -2.045 1.00 91.88 75 ILE A N 1
ATOM 578 C CA . ILE A 1 75 ? 4.298 -0.878 -2.040 1.00 91.88 75 ILE A CA 1
ATOM 579 C C . ILE A 1 75 ? 5.108 -1.590 -3.103 1.00 91.88 75 ILE A C 1
ATOM 581 O O . ILE A 1 75 ? 5.070 -1.215 -4.275 1.00 91.88 75 ILE A O 1
ATOM 585 N N . LEU A 1 76 ? 5.847 -2.603 -2.666 1.00 93.19 76 LEU A N 1
ATOM 586 C CA . LEU A 1 76 ? 6.669 -3.450 -3.509 1.00 93.19 76 LEU A CA 1
ATOM 587 C C . LEU A 1 76 ? 5.927 -4.767 -3.708 1.00 93.19 76 LEU A C 1
ATOM 589 O O . LEU A 1 76 ? 5.720 -5.507 -2.750 1.00 93.19 76 LEU A O 1
ATOM 593 N N . HIS A 1 77 ? 5.518 -5.043 -4.942 1.00 93.81 77 HIS A N 1
ATOM 594 C CA . HIS A 1 77 ? 4.798 -6.259 -5.295 1.00 93.81 77 HIS A CA 1
ATOM 595 C C . HIS A 1 77 ? 5.598 -7.065 -6.328 1.00 93.81 77 HIS A C 1
ATOM 597 O O . HIS A 1 77 ? 5.570 -6.734 -7.520 1.00 93.81 77 HIS A O 1
ATOM 603 N N . PRO A 1 78 ? 6.359 -8.081 -5.884 1.00 93.06 78 PRO A N 1
ATOM 604 C CA . PRO A 1 78 ? 6.972 -9.037 -6.793 1.00 93.06 78 PRO A CA 1
ATOM 605 C C . PRO A 1 78 ? 5.897 -9.969 -7.363 1.00 93.06 78 PRO A C 1
ATOM 607 O O . PRO A 1 78 ? 5.014 -10.404 -6.629 1.00 93.06 78 PRO A O 1
ATOM 610 N N . ARG A 1 79 ? 5.986 -10.277 -8.657 1.00 93.38 79 ARG A N 1
ATOM 611 C CA . ARG A 1 79 ? 5.103 -11.231 -9.342 1.00 93.38 79 ARG A CA 1
ATOM 612 C C . ARG A 1 79 ? 5.769 -11.822 -10.580 1.00 93.38 79 ARG A C 1
ATOM 614 O O . ARG A 1 79 ? 6.700 -11.222 -11.131 1.00 93.38 79 ARG A O 1
ATOM 621 N N . ASP A 1 80 ? 5.263 -12.950 -11.050 1.00 92.50 80 ASP A N 1
ATOM 622 C CA . ASP A 1 80 ? 5.709 -13.551 -12.306 1.00 92.50 80 ASP A CA 1
ATOM 623 C C . ASP A 1 80 ? 4.999 -12.930 -13.525 1.00 92.50 80 ASP A C 1
ATOM 625 O O . ASP A 1 80 ? 3.921 -12.325 -13.442 1.00 92.50 80 ASP A O 1
ATOM 629 N N . LEU A 1 81 ? 5.632 -13.028 -14.697 1.00 87.31 81 LEU A N 1
ATOM 630 C CA . LEU A 1 81 ? 5.039 -12.596 -15.959 1.00 87.31 81 LEU A CA 1
ATOM 631 C C . LEU A 1 81 ? 3.780 -13.429 -16.245 1.00 87.31 81 LEU A C 1
ATOM 633 O O . LEU A 1 81 ? 3.828 -14.652 -16.285 1.00 87.31 81 LEU A O 1
ATOM 637 N N . GLY A 1 82 ? 2.656 -12.749 -16.469 1.00 85.75 82 GLY A N 1
ATOM 638 C CA . GLY A 1 82 ? 1.349 -13.384 -16.664 1.00 85.75 82 GLY A CA 1
ATOM 639 C C . GLY A 1 82 ? 0.487 -13.427 -15.401 1.00 85.75 82 GLY A C 1
ATOM 640 O O . GLY A 1 82 ? -0.733 -13.521 -15.520 1.00 85.75 82 GLY A O 1
ATOM 641 N N . GLU A 1 83 ? 1.067 -13.255 -14.208 1.00 91.75 83 GLU A N 1
ATOM 642 C CA . GLU A 1 83 ? 0.270 -13.041 -13.000 1.00 91.75 83 GLU A CA 1
ATOM 643 C C . GLU A 1 83 ? -0.430 -11.681 -13.048 1.00 91.75 83 GLU A C 1
ATOM 645 O O . GLU A 1 83 ? 0.136 -10.668 -13.488 1.00 91.75 83 GLU A O 1
ATOM 650 N N . SER A 1 84 ? -1.674 -11.664 -12.568 1.00 90.44 84 SER A N 1
ATOM 651 C CA . SER A 1 84 ? -2.479 -10.446 -12.505 1.00 90.44 84 SER A CA 1
ATOM 652 C C . SER A 1 84 ? -1.796 -9.403 -11.625 1.00 90.44 84 SER A C 1
ATOM 654 O O . SER A 1 84 ? -1.384 -9.680 -10.499 1.00 90.44 84 SER A O 1
ATOM 656 N N . ALA A 1 85 ? -1.685 -8.179 -12.139 1.00 89.75 85 ALA A N 1
ATOM 657 C CA . ALA A 1 85 ? -1.194 -7.066 -11.344 1.00 89.75 85 ALA A CA 1
ATOM 658 C C . ALA A 1 85 ? -2.186 -6.744 -10.218 1.00 89.75 85 ALA A C 1
ATOM 660 O O . ALA A 1 85 ? -3.402 -6.839 -10.396 1.00 89.75 85 ALA A O 1
ATOM 661 N N . ALA A 1 86 ? -1.661 -6.315 -9.072 1.00 93.44 86 ALA A N 1
ATOM 662 C CA . ALA A 1 86 ? -2.492 -5.758 -8.020 1.00 93.44 86 ALA A CA 1
ATOM 663 C C . ALA A 1 86 ? -3.175 -4.474 -8.515 1.00 93.44 86 ALA A C 1
ATOM 665 O O . ALA A 1 86 ? -2.593 -3.701 -9.284 1.00 93.44 86 ALA A O 1
ATOM 666 N N . SER A 1 87 ? -4.395 -4.223 -8.048 1.00 93.25 87 SER A N 1
ATOM 667 C CA . SER A 1 87 ? -5.020 -2.911 -8.225 1.00 93.25 87 SER A CA 1
ATOM 668 C C . SER A 1 87 ? -4.630 -2.003 -7.062 1.00 93.25 87 SER A C 1
ATOM 670 O O . SER A 1 87 ? -4.550 -2.452 -5.918 1.00 93.25 87 SER A O 1
ATOM 672 N N . TYR A 1 88 ? -4.380 -0.727 -7.353 1.00 91.69 88 TYR A N 1
ATOM 673 C CA . TYR A 1 88 ? -3.951 0.256 -6.363 1.00 91.69 88 TYR A CA 1
ATOM 674 C C . TYR A 1 88 ? -4.851 1.479 -6.414 1.00 91.69 88 TYR A C 1
ATOM 676 O O . TYR A 1 88 ? -5.044 2.072 -7.477 1.00 91.69 88 TYR A O 1
ATOM 684 N N . GLN A 1 89 ? -5.317 1.913 -5.252 1.00 91.31 89 GLN A N 1
ATOM 685 C CA . GLN A 1 89 ? -6.083 3.137 -5.100 1.00 91.31 89 GLN A CA 1
ATOM 686 C C . GLN A 1 89 ? -5.432 4.004 -4.027 1.00 91.31 89 GLN A C 1
ATOM 688 O O . GLN A 1 89 ? -5.355 3.610 -2.866 1.00 91.31 89 GLN A O 1
ATOM 693 N N . THR A 1 90 ? -4.985 5.200 -4.406 1.00 88.69 90 THR A N 1
ATOM 694 C CA . THR A 1 90 ? -4.596 6.223 -3.432 1.00 88.69 90 THR A CA 1
ATOM 695 C C . THR A 1 90 ? -5.851 6.752 -2.750 1.00 88.69 90 THR A C 1
ATOM 697 O O . THR A 1 90 ? -6.817 7.118 -3.420 1.00 88.69 90 THR A O 1
ATOM 700 N N . LEU A 1 91 ? -5.821 6.833 -1.424 1.00 85.81 91 LEU A N 1
ATOM 701 C CA . LEU A 1 91 ? -6.872 7.441 -0.622 1.00 85.81 91 LEU A CA 1
ATOM 702 C C . LEU A 1 91 ? -6.295 8.711 0.011 1.00 85.81 91 LEU A C 1
ATOM 704 O O . LEU A 1 91 ? -5.251 8.675 0.661 1.00 85.81 91 LEU A O 1
ATOM 708 N N . SER A 1 92 ? -6.933 9.855 -0.246 1.00 68.56 92 SER A N 1
ATOM 709 C CA . SER A 1 92 ? -6.464 11.138 0.281 1.00 68.56 92 SER A CA 1
ATOM 710 C C . SER A 1 92 ? -6.671 11.196 1.790 1.00 68.56 92 SER A C 1
ATOM 712 O O . SER A 1 92 ? -7.759 10.897 2.284 1.00 68.56 92 SER A O 1
ATOM 714 N N . THR A 1 93 ? -5.640 11.617 2.519 1.00 70.00 93 THR A N 1
ATOM 715 C CA . THR A 1 93 ? -5.756 11.959 3.938 1.00 70.00 93 THR A CA 1
ATOM 716 C C . THR A 1 93 ? -5.087 13.299 4.185 1.00 70.00 93 THR A C 1
ATOM 718 O O . THR A 1 93 ? -4.035 13.579 3.617 1.00 70.00 93 THR A O 1
ATOM 721 N N . ILE A 1 94 ? -5.688 14.122 5.047 1.00 70.25 94 ILE A N 1
ATOM 722 C CA . ILE A 1 94 ? -5.180 15.465 5.378 1.00 70.25 94 ILE A CA 1
ATOM 723 C C . ILE A 1 94 ? -3.783 15.381 6.024 1.00 70.25 94 ILE A C 1
ATOM 725 O O . ILE A 1 94 ? -2.945 16.257 5.824 1.00 70.25 94 ILE A O 1
ATOM 729 N N . HIS A 1 95 ? -3.513 14.308 6.773 1.00 74.31 95 HIS A N 1
ATOM 730 C CA . HIS A 1 95 ? -2.279 14.124 7.535 1.00 74.31 95 HIS A CA 1
ATOM 731 C C . HIS A 1 95 ? -1.720 12.712 7.339 1.00 74.31 95 HIS A C 1
ATOM 733 O O . HIS A 1 95 ? -1.874 11.866 8.216 1.00 74.31 95 HIS A O 1
ATOM 739 N N . GLY A 1 96 ? -1.093 12.446 6.192 1.00 81.88 96 GLY A N 1
ATOM 740 C CA . 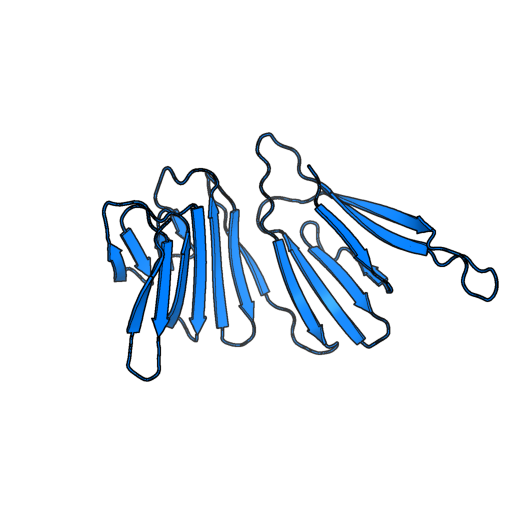GLY A 1 96 ? -0.449 11.159 5.922 1.00 81.88 96 GLY A CA 1
ATOM 741 C C . GLY A 1 96 ? -0.675 10.633 4.510 1.00 81.88 96 GLY A C 1
ATOM 742 O O . GLY A 1 96 ? -1.107 11.360 3.614 1.00 81.88 96 GLY A O 1
ATOM 743 N N . GLN A 1 97 ? -0.361 9.354 4.324 1.00 87.06 97 GLN A N 1
ATOM 744 C CA . GLN A 1 97 ? -0.623 8.602 3.102 1.00 87.06 97 GLN A CA 1
ATOM 745 C C . GLN A 1 97 ? -1.561 7.447 3.417 1.00 87.06 97 GLN A C 1
ATOM 747 O O . GLN A 1 97 ? -1.331 6.706 4.371 1.00 87.06 97 GLN A O 1
ATOM 752 N N . ALA A 1 98 ? -2.582 7.259 2.589 1.00 89.00 98 ALA A N 1
ATOM 753 C CA . ALA A 1 98 ? -3.408 6.071 2.654 1.00 89.00 98 ALA A CA 1
ATOM 754 C C . ALA A 1 98 ? -3.640 5.485 1.271 1.00 89.00 98 ALA A C 1
ATOM 756 O O . ALA A 1 98 ? -3.544 6.154 0.238 1.00 89.00 98 ALA A O 1
ATOM 757 N N . GLY A 1 99 ? -3.971 4.206 1.254 1.00 91.31 99 GLY A N 1
ATOM 758 C CA . GLY A 1 99 ? -4.367 3.548 0.031 1.00 91.31 99 GLY A CA 1
ATOM 759 C C . GLY A 1 99 ? -4.971 2.186 0.270 1.00 91.31 99 GLY A C 1
ATOM 760 O O . GLY A 1 99 ? -4.916 1.629 1.368 1.00 91.31 99 GLY A O 1
ATOM 761 N N . LYS A 1 100 ? -5.552 1.675 -0.804 1.00 93.44 100 LYS A N 1
ATOM 762 C CA . LYS A 1 100 ? -6.083 0.329 -0.900 1.00 93.44 100 LYS A CA 1
ATOM 763 C C . LYS A 1 100 ? -5.321 -0.441 -1.969 1.00 93.44 100 LYS A C 1
ATOM 765 O O . LYS A 1 100 ? -5.047 0.100 -3.043 1.00 93.44 100 LYS A O 1
ATOM 770 N N . VAL A 1 101 ? -5.004 -1.694 -1.672 1.00 94.69 101 VAL A N 1
ATOM 771 C CA . VAL A 1 101 ? -4.438 -2.650 -2.626 1.00 94.69 101 VAL A CA 1
ATOM 772 C C . VAL A 1 101 ? -5.348 -3.858 -2.707 1.00 94.69 101 VAL A C 1
ATOM 774 O O . VAL A 1 10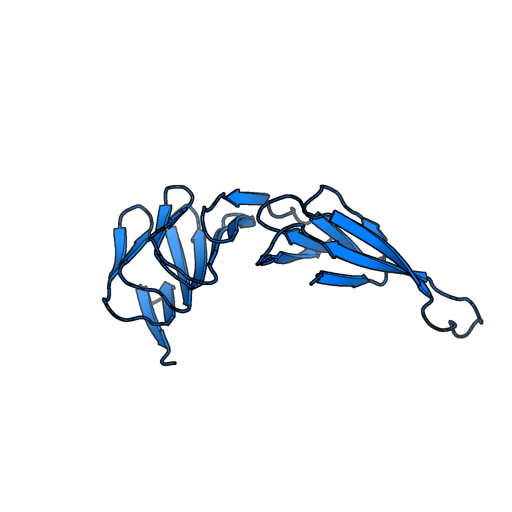1 ? -5.678 -4.424 -1.670 1.00 94.69 101 VAL A O 1
ATOM 777 N N . ALA A 1 102 ? -5.725 -4.274 -3.913 1.00 95.19 102 ALA A N 1
ATOM 778 C CA . ALA A 1 102 ? -6.434 -5.536 -4.111 1.00 95.19 102 ALA A CA 1
ATOM 779 C C . ALA A 1 102 ? -5.551 -6.537 -4.862 1.00 95.19 102 ALA A C 1
ATOM 781 O O . ALA A 1 102 ? -5.008 -6.208 -5.921 1.00 95.19 102 ALA A O 1
ATOM 782 N N . ILE A 1 103 ? -5.424 -7.743 -4.304 1.00 92.44 103 ILE A N 1
ATOM 783 C CA . ILE A 1 103 ? -4.655 -8.866 -4.854 1.00 92.44 103 ILE A CA 1
ATOM 784 C C . ILE A 1 103 ? -5.540 -10.113 -4.775 1.00 92.44 103 ILE A C 1
ATOM 786 O O . ILE A 1 103 ? -5.802 -10.632 -3.689 1.00 92.44 103 ILE A O 1
ATOM 790 N N . GLY A 1 104 ? -6.030 -10.587 -5.923 1.00 90.12 104 GLY A N 1
ATOM 791 C CA . GLY A 1 104 ? -7.022 -11.664 -5.957 1.00 90.12 104 GLY A CA 1
ATOM 792 C C . GLY A 1 104 ? -8.298 -11.271 -5.200 1.00 90.12 104 GLY A C 1
ATOM 793 O O . GLY A 1 104 ? -8.871 -10.219 -5.464 1.00 90.12 104 GLY A O 1
ATOM 7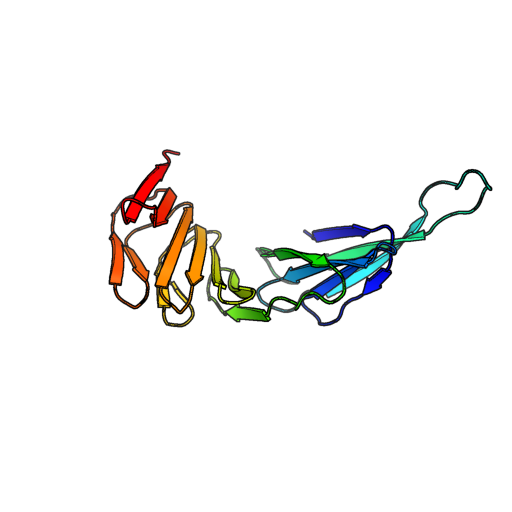94 N N . SER A 1 105 ? -8.728 -12.103 -4.249 1.00 91.25 105 SER A N 1
ATOM 795 C CA . SER A 1 105 ? -9.885 -11.842 -3.373 1.00 91.25 105 SER A CA 1
ATOM 796 C C . SER A 1 105 ? -9.548 -11.053 -2.101 1.00 91.25 105 SER A C 1
ATOM 798 O O . SER A 1 105 ? -10.443 -10.765 -1.301 1.00 91.25 105 SER A O 1
ATOM 800 N N . ALA A 1 106 ? -8.269 -10.729 -1.883 1.00 94.88 106 ALA A N 1
ATOM 801 C CA . ALA A 1 106 ? -7.819 -9.993 -0.713 1.00 94.88 106 ALA A CA 1
ATOM 802 C C . ALA A 1 106 ? -7.742 -8.490 -0.997 1.00 94.88 106 ALA A C 1
ATOM 804 O O . ALA A 1 106 ? -7.196 -8.057 -2.013 1.00 94.88 106 ALA A O 1
ATOM 805 N N . GLU A 1 107 ? -8.221 -7.695 -0.045 1.00 96.25 107 GLU A N 1
ATOM 806 C CA . GLU A 1 10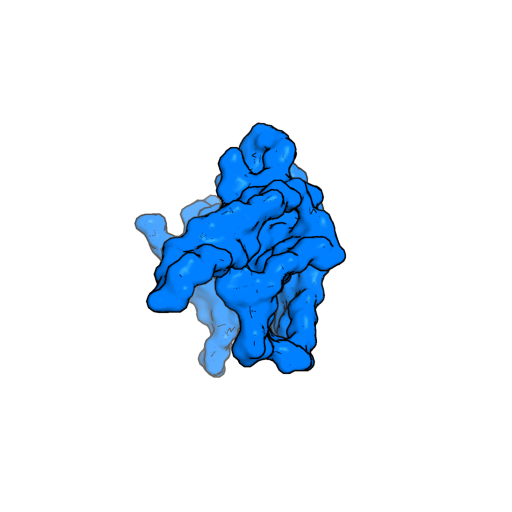7 ? -8.052 -6.247 -0.025 1.00 96.25 107 GLU A CA 1
ATOM 807 C C . GLU A 1 107 ? -7.260 -5.827 1.208 1.00 96.25 107 GLU A C 1
ATOM 809 O O . GLU A 1 107 ? -7.528 -6.273 2.326 1.00 96.25 107 GLU A O 1
ATOM 814 N N . TYR A 1 108 ? -6.310 -4.927 0.996 1.00 95.69 108 TYR A N 1
ATOM 815 C CA . TYR A 1 108 ? -5.454 -4.365 2.022 1.00 95.69 108 TYR A CA 1
ATOM 816 C C . TYR A 1 108 ? -5.679 -2.866 2.096 1.00 95.69 108 TYR A C 1
ATOM 818 O O . TYR A 1 108 ? -5.552 -2.182 1.079 1.00 95.69 108 TYR A O 1
ATOM 826 N N . HIS A 1 109 ? -5.943 -2.337 3.288 1.00 94.56 109 HIS A N 1
ATOM 827 C CA . HIS A 1 109 ? -5.895 -0.896 3.535 1.00 94.56 109 HIS A CA 1
ATOM 828 C C . HIS A 1 109 ? -4.641 -0.565 4.315 1.00 94.56 109 HIS A C 1
ATOM 830 O O . HIS A 1 109 ? -4.329 -1.228 5.307 1.00 94.56 109 HIS A O 1
ATOM 836 N N . ILE A 1 110 ? -3.950 0.476 3.867 1.00 93.25 110 ILE A N 1
ATOM 837 C CA . ILE A 1 110 ? -2.737 0.979 4.496 1.00 93.25 110 ILE A CA 1
ATOM 838 C C . ILE A 1 110 ? -2.947 2.453 4.814 1.00 93.25 110 ILE A C 1
ATOM 840 O O . ILE A 1 110 ? -3.414 3.207 3.961 1.00 93.25 110 ILE A O 1
ATOM 844 N N . LEU A 1 111 ? -2.591 2.852 6.029 1.00 90.75 111 LEU A N 1
ATOM 845 C CA . LEU A 1 111 ? -2.536 4.232 6.495 1.00 90.75 111 LEU A CA 1
ATOM 846 C C . LEU A 1 111 ? -1.182 4.461 7.144 1.00 90.75 111 LEU A C 1
ATOM 848 O O . LEU A 1 111 ? -0.828 3.715 8.045 1.00 90.75 111 LEU A O 1
ATOM 852 N N . ALA A 1 112 ? -0.474 5.511 6.756 1.00 89.69 112 ALA A N 1
ATOM 853 C CA . ALA A 1 112 ? 0.733 5.970 7.424 1.00 89.69 112 ALA A CA 1
ATOM 854 C C . ALA A 1 112 ? 0.600 7.459 7.760 1.00 89.69 112 ALA A C 1
ATOM 856 O O . ALA A 1 112 ? 0.362 8.277 6.869 1.00 89.69 112 ALA A O 1
ATOM 857 N N . GLN A 1 113 ? 0.753 7.810 9.036 1.00 87.25 113 GLN A N 1
ATOM 858 C CA . GLN A 1 113 ? 0.694 9.180 9.542 1.00 87.25 113 GLN A CA 1
ATOM 859 C C . GLN A 1 113 ? 1.923 9.445 10.431 1.00 87.25 113 GLN A C 1
ATOM 861 O O . GLN A 1 113 ? 2.170 8.677 11.357 1.00 87.25 113 GLN A O 1
ATOM 866 N N . PRO A 1 114 ? 2.689 10.534 10.228 1.00 83.38 114 PRO A N 1
ATOM 867 C CA . PRO A 1 114 ? 3.800 10.873 11.125 1.00 83.38 114 PRO A CA 1
ATOM 868 C C . PRO A 1 114 ? 3.312 11.138 12.552 1.00 83.38 114 PRO A C 1
ATOM 870 O O . PRO A 1 114 ? 3.844 10.605 13.525 1.00 83.38 114 PRO A O 1
ATOM 873 N N . THR A 1 115 ? 2.268 11.964 12.642 1.00 85.75 115 THR A N 1
ATOM 874 C CA . THR A 1 115 ? 1.698 12.451 13.892 1.00 85.75 115 THR A CA 1
ATOM 875 C C . THR A 1 115 ? 0.182 12.313 13.800 1.00 85.75 115 THR A C 1
ATOM 877 O O . THR A 1 115 ? -0.474 13.182 13.222 1.00 85.75 115 THR A O 1
ATOM 880 N N . PRO A 1 116 ? -0.401 11.221 14.316 1.00 88.19 116 PRO A N 1
ATOM 881 C CA . PRO A 1 116 ? -1.838 11.015 14.248 1.00 88.19 116 PRO A CA 1
ATOM 882 C C . PRO A 1 116 ? -2.538 11.965 15.230 1.00 88.19 116 PRO A C 1
ATOM 884 O O . PRO A 1 116 ? -2.573 11.726 16.439 1.00 88.19 116 PRO A O 1
ATOM 887 N N . THR A 1 117 ? -3.090 13.070 14.730 1.00 85.19 117 THR A N 1
ATOM 888 C CA . THR A 1 117 ? -3.824 14.071 15.531 1.00 85.19 117 THR A CA 1
ATOM 889 C C . THR A 1 117 ? -5.331 13.819 15.572 1.00 85.19 117 THR A C 1
ATOM 891 O O . THR A 1 117 ? -5.981 14.221 16.532 1.00 85.19 117 THR A O 1
ATOM 894 N N . GLN A 1 118 ? -5.876 13.109 14.581 1.00 85.81 118 GLN A N 1
ATOM 895 C CA . GLN A 1 118 ? -7.307 12.840 14.426 1.00 85.81 118 GLN A CA 1
ATOM 896 C C . GLN A 1 118 ? -7.566 11.431 13.882 1.00 85.81 118 GLN A C 1
ATOM 898 O O . GLN A 1 118 ? -6.698 10.851 13.227 1.00 85.81 118 GLN A O 1
ATOM 903 N N . GLU A 1 119 ? -8.764 10.899 14.136 1.00 89.31 119 GLU A N 1
ATOM 904 C CA . GLU A 1 119 ? -9.238 9.690 13.457 1.00 89.31 119 GLU A CA 1
ATOM 905 C C . GLU A 1 119 ? -9.378 9.939 11.950 1.00 89.31 119 GLU A C 1
ATOM 907 O O . GLU A 1 119 ? -9.862 10.985 11.514 1.00 89.31 119 GLU A O 1
ATOM 912 N N . VAL A 1 120 ? -9.005 8.942 11.155 1.00 88.75 120 VAL A N 1
ATOM 913 C CA . VAL A 1 120 ? -9.184 8.930 9.704 1.00 88.75 120 VAL A CA 1
ATOM 914 C C . VAL A 1 120 ? -10.150 7.813 9.339 1.00 88.75 120 VAL A C 1
ATOM 916 O O . VAL A 1 120 ? -10.030 6.701 9.849 1.00 88.75 120 VAL A O 1
ATOM 919 N N . LEU A 1 121 ? -11.099 8.112 8.448 1.00 89.50 121 LEU A N 1
ATOM 920 C CA . LEU A 1 121 ? -11.952 7.118 7.801 1.00 89.50 121 LEU A CA 1
ATOM 921 C C . LEU A 1 121 ? -11.385 6.791 6.418 1.00 89.50 121 LEU A C 1
ATOM 923 O O . LEU A 1 121 ? -11.142 7.684 5.610 1.00 89.50 121 LEU A O 1
ATOM 927 N N . ILE A 1 122 ? -11.208 5.505 6.147 1.00 89.00 122 ILE A N 1
ATOM 928 C CA . ILE A 1 122 ? -10.614 4.976 4.927 1.00 89.00 122 ILE A CA 1
ATOM 929 C C . ILE A 1 122 ? -11.628 4.044 4.279 1.00 89.00 122 ILE A C 1
ATOM 931 O O . ILE A 1 122 ? -12.036 3.041 4.871 1.00 89.00 122 ILE A O 1
ATOM 935 N N . ASP A 1 123 ? -12.028 4.392 3.054 1.00 87.94 123 ASP A N 1
ATOM 936 C CA . ASP A 1 123 ? -12.905 3.572 2.207 1.00 87.94 123 ASP A CA 1
ATOM 937 C C . ASP A 1 123 ? -14.221 3.169 2.904 1.00 87.94 123 ASP A C 1
ATOM 939 O O . ASP A 1 123 ? -14.725 2.075 2.689 1.00 87.94 123 ASP A O 1
ATOM 943 N N . ASN A 1 124 ? -14.742 4.017 3.805 1.00 89.25 124 ASN A N 1
ATOM 944 C CA . ASN A 1 124 ? -15.920 3.774 4.660 1.00 89.25 124 ASN A CA 1
ATOM 945 C C . ASN A 1 124 ? -15.872 2.514 5.545 1.00 89.25 124 ASN A C 1
ATOM 947 O O . ASN A 1 124 ? -16.861 2.192 6.203 1.00 89.25 124 ASN A O 1
ATOM 951 N N . ARG A 1 125 ? -14.736 1.815 5.600 1.00 91.25 125 ARG A N 1
ATOM 952 C CA . ARG A 1 125 ? -14.593 0.548 6.323 1.00 91.25 125 ARG A CA 1
ATOM 953 C C . ARG A 1 125 ? -13.686 0.685 7.521 1.00 91.25 125 ARG A C 1
ATOM 955 O O . ARG A 1 125 ? -14.079 0.294 8.611 1.00 91.25 125 ARG A O 1
ATOM 962 N N . LEU A 1 126 ? -12.508 1.270 7.337 1.00 92.50 126 LEU A N 1
ATOM 963 C CA . LEU A 1 126 ? -11.509 1.394 8.389 1.00 92.50 126 LEU A CA 1
ATOM 964 C C . LEU A 1 126 ? -11.557 2.794 8.996 1.00 92.50 126 LEU A C 1
ATOM 966 O O . LEU A 1 126 ? -11.356 3.782 8.296 1.00 92.50 126 LEU A O 1
ATOM 970 N N . ARG A 1 127 ? -11.777 2.876 10.305 1.00 92.19 127 ARG A N 1
ATOM 971 C CA . ARG A 1 127 ? -11.639 4.104 11.090 1.00 92.19 127 ARG A CA 1
ATOM 972 C C . ARG A 1 127 ? -10.579 3.890 12.156 1.00 92.19 127 ARG A C 1
ATOM 974 O O . ARG A 1 127 ? -10.651 2.900 12.874 1.00 92.19 127 ARG A O 1
ATOM 981 N N . GLY A 1 128 ? -9.622 4.800 12.280 1.00 90.88 128 GLY A N 1
ATOM 982 C CA . GLY A 1 128 ? -8.603 4.704 13.322 1.00 90.88 128 GLY A CA 1
ATOM 983 C C . GLY A 1 128 ? -7.690 5.918 13.375 1.00 90.88 128 GLY A C 1
ATOM 984 O O . GLY A 1 128 ? -7.744 6.788 12.506 1.00 90.88 128 GLY A O 1
ATOM 985 N N . ARG A 1 129 ? -6.852 5.971 14.409 1.00 91.31 129 ARG A N 1
ATOM 986 C CA . ARG A 1 129 ? -5.884 7.041 14.657 1.00 91.31 129 ARG A CA 1
ATOM 987 C C . ARG A 1 129 ? -4.567 6.392 15.071 1.00 91.31 129 ARG A C 1
ATOM 989 O O . ARG A 1 129 ? -4.345 6.145 16.252 1.00 91.31 129 ARG A O 1
ATOM 996 N N . ALA A 1 130 ? -3.692 6.127 14.107 1.00 91.12 130 ALA A N 1
ATOM 997 C CA . ALA A 1 130 ? -2.411 5.469 14.358 1.00 91.12 130 ALA A CA 1
ATOM 998 C C . ALA A 1 130 ? -1.305 6.034 13.472 1.00 91.12 130 ALA A C 1
ATOM 1000 O O . ALA A 1 130 ? -1.572 6.624 12.424 1.00 91.12 130 ALA A O 1
ATOM 1001 N N . LYS A 1 131 ? -0.049 5.794 13.858 1.00 91.88 131 LYS A N 1
ATOM 1002 C CA . LYS A 1 131 ? 1.101 6.099 12.995 1.00 91.88 131 LYS A CA 1
ATOM 1003 C C . LYS A 1 131 ? 1.138 5.194 11.769 1.00 91.88 131 LYS A C 1
ATOM 1005 O O . LYS A 1 131 ? 1.497 5.636 10.683 1.00 91.88 131 LYS A O 1
ATOM 1010 N N . LEU A 1 132 ? 0.747 3.936 11.942 1.00 92.62 132 LEU A N 1
ATOM 1011 C CA . LEU A 1 132 ? 0.578 2.972 10.862 1.00 92.62 132 LEU A CA 1
ATOM 1012 C C . LEU A 1 132 ? -0.662 2.128 11.139 1.00 92.62 132 LEU A C 1
ATOM 1014 O O . LEU A 1 132 ? -0.839 1.667 12.265 1.00 92.62 132 LEU A O 1
ATOM 1018 N N . ILE A 1 133 ? -1.477 1.892 10.115 1.00 93.62 133 ILE A N 1
ATOM 1019 C CA . ILE A 1 133 ? -2.487 0.832 10.091 1.00 93.62 133 ILE A CA 1
ATOM 1020 C C . ILE A 1 133 ? -2.273 0.026 8.816 1.00 93.62 133 ILE A C 1
ATOM 1022 O O . ILE A 1 133 ? -2.188 0.596 7.731 1.00 93.62 133 ILE A O 1
ATOM 1026 N N . LEU A 1 134 ? -2.213 -1.292 8.947 1.00 95.25 134 LEU A N 1
ATOM 1027 C CA . LEU A 1 134 ? -2.246 -2.244 7.849 1.00 95.25 134 LEU A CA 1
ATOM 1028 C C . LEU A 1 134 ? -3.361 -3.240 8.129 1.00 95.25 134 LEU A C 1
ATOM 1030 O O . LEU A 1 134 ? -3.368 -3.889 9.169 1.00 95.25 134 LEU A O 1
ATOM 1034 N N . THR A 1 135 ? -4.281 -3.397 7.191 1.00 95.94 135 THR A N 1
ATOM 1035 C CA . THR A 1 135 ? -5.331 -4.414 7.278 1.00 95.94 135 THR A CA 1
ATOM 1036 C C . THR A 1 135 ? -5.242 -5.380 6.114 1.00 95.94 135 THR A C 1
ATOM 1038 O O . THR A 1 135 ? -4.710 -5.044 5.057 1.00 95.94 135 THR A O 1
ATOM 1041 N N . LYS A 1 136 ? -5.785 -6.578 6.314 1.00 96.00 136 LYS A N 1
ATOM 1042 C CA . LYS A 1 136 ? -6.167 -7.498 5.248 1.00 96.00 136 LYS A CA 1
ATOM 1043 C C . LYS A 1 136 ? -7.606 -7.910 5.492 1.00 96.00 136 LYS A C 1
ATOM 1045 O O . LYS A 1 136 ? -7.956 -8.339 6.592 1.00 96.00 136 LYS A O 1
ATOM 1050 N N . SER A 1 137 ? -8.407 -7.846 4.447 1.00 95.38 137 SER A N 1
ATOM 1051 C CA . SER A 1 137 ? -9.748 -8.405 4.407 1.00 95.38 137 SER A CA 1
ATOM 1052 C C . SER A 1 137 ? -9.891 -9.341 3.217 1.00 95.38 137 SER A C 1
ATOM 1054 O O . SER A 1 137 ? -9.179 -9.205 2.223 1.00 95.38 137 SER A O 1
ATOM 1056 N N . VAL A 1 138 ? -10.785 -10.315 3.335 1.00 94.19 138 VAL A N 1
ATOM 1057 C CA . VAL A 1 138 ? -11.158 -11.227 2.249 1.00 94.19 138 VAL A CA 1
ATOM 1058 C C . VAL A 1 138 ? -12.671 -11.186 2.157 1.00 94.19 138 VAL A C 1
ATOM 1060 O O . VAL A 1 138 ? -13.343 -11.348 3.170 1.00 94.19 138 VAL A O 1
ATOM 1063 N N . ASN A 1 139 ? -13.205 -10.907 0.967 1.00 90.38 139 ASN A N 1
ATOM 1064 C CA . ASN A 1 139 ? -14.649 -10.745 0.749 1.00 90.38 139 ASN A CA 1
ATOM 1065 C C . ASN A 1 139 ? -15.317 -9.722 1.701 1.00 90.38 139 ASN A C 1
ATOM 1067 O O . ASN A 1 139 ? -16.492 -9.843 2.026 1.00 90.38 139 ASN A O 1
ATOM 1071 N N . GLY A 1 140 ? -14.566 -8.709 2.154 1.00 89.50 140 GLY A N 1
ATOM 1072 C CA . GLY A 1 140 ? -15.043 -7.666 3.073 1.00 89.50 140 GLY A CA 1
ATOM 1073 C C . GLY A 1 140 ? -14.887 -7.977 4.567 1.00 89.50 140 GLY A C 1
ATOM 1074 O O . GLY A 1 140 ? -14.986 -7.056 5.387 1.00 89.50 140 GLY A O 1
ATOM 1075 N N . ASP A 1 141 ? -14.563 -9.221 4.921 1.00 91.25 141 ASP A N 1
ATOM 1076 C CA . ASP A 1 141 ? -14.337 -9.636 6.303 1.00 91.25 141 ASP A CA 1
ATOM 1077 C C . ASP A 1 141 ? -12.885 -9.400 6.714 1.00 91.25 141 ASP A C 1
ATOM 1079 O O . ASP A 1 141 ? -11.952 -9.857 6.048 1.00 91.25 141 ASP A O 1
ATOM 1083 N N . LEU A 1 142 ? -12.689 -8.686 7.825 1.00 93.88 142 LEU A N 1
ATOM 1084 C CA . LEU A 1 142 ? -11.366 -8.393 8.371 1.00 93.88 142 LEU A CA 1
ATOM 1085 C C . LEU A 1 142 ? -10.694 -9.683 8.842 1.00 93.88 142 LEU A C 1
ATOM 1087 O O . LEU A 1 142 ? -11.205 -10.345 9.732 1.00 93.88 142 LEU A O 1
ATOM 1091 N N . GLN A 1 143 ? -9.531 -10.002 8.283 1.00 94.06 143 GLN A N 1
ATOM 1092 C CA . GLN A 1 143 ? -8.737 -11.179 8.656 1.00 94.06 143 GLN A CA 1
ATOM 1093 C C . GLN A 1 143 ? -7.537 -10.807 9.526 1.00 94.06 143 GLN A C 1
ATOM 1095 O O . GLN A 1 143 ? -7.106 -11.579 10.378 1.00 94.06 143 GLN A O 1
ATOM 1100 N N . TYR A 1 144 ? -6.981 -9.622 9.284 1.00 93.88 144 TYR A N 1
ATOM 1101 C CA . TYR A 1 144 ? -5.752 -9.152 9.903 1.00 93.88 144 TYR A CA 1
ATOM 1102 C C . TYR A 1 144 ? -5.807 -7.640 10.054 1.00 93.88 144 TYR A C 1
ATOM 1104 O O . TYR A 1 144 ? -6.220 -6.934 9.129 1.00 93.88 144 TYR A O 1
ATOM 1112 N N . LEU A 1 145 ? -5.342 -7.143 11.193 1.00 94.88 145 LEU A N 1
ATOM 1113 C CA . LEU A 1 145 ? -5.148 -5.726 11.437 1.00 94.88 145 LEU A CA 1
ATOM 1114 C C . LEU A 1 145 ? -3.904 -5.531 12.294 1.00 94.88 145 LEU A C 1
ATOM 1116 O O . LEU A 1 145 ? -3.808 -6.050 13.398 1.00 94.88 145 LEU A O 1
ATOM 1120 N N . PHE A 1 146 ? -2.957 -4.763 11.781 1.00 94.81 146 PHE A N 1
ATOM 1121 C CA . PHE A 1 146 ? -1.739 -4.385 12.472 1.00 94.81 146 PHE A CA 1
ATOM 1122 C C . PHE A 1 146 ? -1.664 -2.876 12.589 1.00 94.81 146 PHE A C 1
ATOM 1124 O O . PHE A 1 146 ? -1.843 -2.166 11.597 1.00 94.81 146 PHE A O 1
ATOM 1131 N N . THR A 1 147 ? -1.372 -2.386 13.787 1.00 93.94 147 THR A N 1
ATOM 1132 C CA . THR A 1 147 ? -1.220 -0.955 14.036 1.00 93.94 147 THR A CA 1
ATOM 1133 C C . THR A 1 147 ? 0.026 -0.637 14.827 1.00 93.94 147 THR A C 1
ATOM 1135 O O . THR A 1 147 ? 0.367 -1.362 15.760 1.00 93.94 147 THR A O 1
ATOM 1138 N N . VAL A 1 148 ? 0.624 0.514 14.529 1.00 93.06 148 VAL A N 1
ATOM 1139 C CA . VAL A 1 148 ? 1.719 1.096 15.308 1.00 93.06 148 VAL A CA 1
ATOM 1140 C C . VAL A 1 148 ? 1.275 2.428 15.889 1.00 93.06 148 VAL A C 1
ATOM 1142 O O . VAL A 1 148 ? 0.816 3.301 15.149 1.00 93.06 148 VAL A O 1
ATOM 1145 N N . GLY A 1 149 ? 1.445 2.595 17.201 1.00 89.94 149 GLY A N 1
ATOM 1146 C CA . GLY A 1 149 ? 1.112 3.841 17.897 1.00 89.94 149 GLY A CA 1
ATOM 1147 C C . GLY A 1 149 ? -0.348 4.262 17.709 1.00 89.94 149 GLY A C 1
ATOM 1148 O O . GLY A 1 149 ? -0.620 5.416 17.379 1.00 89.94 149 GLY A O 1
ATOM 1149 N N . GLN A 1 150 ? -1.270 3.308 17.834 1.00 87.12 150 GLN A N 1
ATOM 1150 C CA . GLN A 1 150 ? -2.710 3.546 17.805 1.00 87.12 150 GLN A CA 1
ATOM 1151 C C . GLN A 1 150 ? -3.147 4.275 19.077 1.00 87.12 150 GLN A C 1
ATOM 1153 O O . GLN A 1 150 ? -2.748 3.889 20.171 1.00 87.12 150 GLN A O 1
ATOM 1158 N N . LEU A 1 151 ? -4.015 5.275 18.922 1.00 86.81 151 LEU A N 1
ATOM 1159 C CA . LEU A 1 151 ? -4.616 6.079 19.984 1.00 86.81 151 LEU A CA 1
ATOM 1160 C C . LEU A 1 151 ? -6.143 6.001 19.912 1.00 86.81 151 LEU A C 1
ATOM 1162 O O . LEU A 1 151 ? -6.734 6.384 18.902 1.00 86.81 151 LEU A O 1
ATOM 1166 N N . GLY A 1 152 ? -6.797 5.586 20.996 1.00 88.12 152 GLY A N 1
ATOM 1167 C CA . GLY A 1 152 ? -8.255 5.501 21.039 1.00 88.12 152 GLY A CA 1
ATOM 1168 C C . GLY A 1 152 ? -8.786 4.308 20.248 1.00 88.12 152 GLY A C 1
ATOM 1169 O O . GLY A 1 152 ? -8.221 3.210 20.257 1.00 88.12 152 GLY A O 1
ATOM 1170 N N . ARG A 1 153 ? -9.875 4.541 19.519 1.00 90.88 153 ARG A N 1
ATOM 1171 C CA . ARG A 1 153 ? -10.664 3.494 18.874 1.00 90.88 153 ARG A CA 1
ATOM 1172 C C . ARG A 1 153 ? -10.186 3.153 17.462 1.00 90.88 153 ARG A C 1
ATOM 1174 O O . ARG A 1 153 ? -9.838 4.030 16.670 1.00 90.88 153 ARG A O 1
ATOM 1181 N N . ILE A 1 154 ? -10.259 1.866 17.130 1.00 91.38 154 ILE A N 1
ATOM 1182 C CA . ILE A 1 154 ? -10.233 1.348 15.760 1.00 91.38 154 ILE A CA 1
ATOM 1183 C C . ILE A 1 154 ? -11.557 0.661 15.462 1.00 91.38 154 ILE A C 1
ATOM 1185 O O . ILE A 1 154 ? -12.058 -0.141 16.255 1.00 91.38 154 ILE A O 1
ATOM 1189 N N . SER A 1 155 ? -12.108 0.926 14.283 1.00 92.94 155 SER A N 1
ATOM 1190 C CA . SER A 1 155 ? -13.307 0.257 13.794 1.00 92.94 155 SER A CA 1
ATOM 1191 C C . SER A 1 155 ? -13.130 -0.270 12.375 1.00 92.94 155 SER A C 1
ATOM 1193 O O . SER A 1 155 ? -12.481 0.364 11.543 1.00 92.94 155 SER A O 1
ATOM 1195 N N . TRP A 1 156 ? -13.759 -1.413 12.108 1.00 93.81 156 TRP A N 1
ATOM 1196 C CA . TRP A 1 156 ? -13.903 -2.018 10.789 1.00 93.81 156 TRP A CA 1
ATOM 1197 C C . TRP A 1 156 ? -15.388 -2.227 10.475 1.00 93.81 156 TRP A C 1
ATOM 1199 O O . TRP A 1 156 ? -16.104 -2.820 11.279 1.00 93.81 156 TRP A O 1
ATOM 1209 N N . ASN A 1 157 ? -15.871 -1.744 9.327 1.00 93.25 157 ASN A N 1
ATOM 1210 C CA . ASN A 1 157 ? -17.289 -1.782 8.937 1.00 93.25 157 ASN A CA 1
ATOM 1211 C C . ASN A 1 157 ? -18.216 -1.277 10.062 1.00 93.25 157 ASN A C 1
ATOM 1213 O O . ASN A 1 157 ? -19.197 -1.928 10.420 1.00 93.25 157 ASN A O 1
ATOM 1217 N N . SER A 1 158 ? -17.852 -0.145 10.674 1.00 90.62 158 SER A N 1
ATOM 1218 C CA . SER A 1 158 ? -18.544 0.459 11.828 1.00 90.62 158 SER A CA 1
ATOM 1219 C C . SER A 1 158 ? -18.556 -0.373 13.119 1.00 90.62 158 SER A C 1
ATOM 1221 O O . SER A 1 158 ? -19.084 0.092 14.126 1.00 90.62 158 SER A O 1
ATOM 1223 N N . LYS A 1 159 ? -17.952 -1.567 13.139 1.00 91.06 159 LYS A N 1
ATOM 1224 C CA . LYS A 1 159 ? -17.762 -2.362 14.355 1.00 91.06 159 LYS A CA 1
ATOM 1225 C C . LYS A 1 159 ? -16.440 -1.992 15.005 1.00 91.06 159 LYS A C 1
ATOM 1227 O O . LYS A 1 159 ? -15.400 -2.004 14.348 1.00 91.06 159 LYS A O 1
ATOM 1232 N N . THR A 1 160 ? -16.468 -1.682 16.294 1.00 91.62 160 THR A N 1
ATOM 1233 C CA . THR A 1 160 ? -15.245 -1.495 17.078 1.00 91.62 160 THR A CA 1
ATOM 1234 C C . THR A 1 160 ? -14.456 -2.801 17.103 1.00 91.62 160 THR A C 1
ATOM 1236 O O . THR A 1 160 ? -14.969 -3.823 17.548 1.00 91.62 160 THR A O 1
ATOM 1239 N N . VAL A 1 161 ? -13.218 -2.757 16.611 1.00 89.88 161 VAL A N 1
ATOM 1240 C CA . VAL A 1 161 ? -12.253 -3.861 16.731 1.00 89.88 161 VAL A CA 1
ATOM 1241 C C . VAL A 1 161 ? -11.507 -3.726 18.051 1.00 89.88 161 VAL A C 1
ATOM 1243 O O . VAL A 1 161 ? -11.261 -4.712 18.737 1.00 89.88 161 VAL A O 1
ATOM 1246 N N . PHE A 1 162 ? -11.163 -2.489 18.410 1.00 85.88 162 PHE A N 1
ATOM 1247 C CA . PHE A 1 162 ? -10.401 -2.187 19.607 1.00 85.88 162 PHE A CA 1
ATOM 1248 C C . PHE A 1 162 ? -10.678 -0.761 20.093 1.00 85.88 162 PHE A C 1
ATOM 1250 O O . PHE A 1 162 ? -10.916 0.130 19.277 1.00 85.88 162 PHE A O 1
ATOM 1257 N N . ASP A 1 163 ? -10.630 -0.543 21.406 1.00 89.00 163 ASP A N 1
ATOM 1258 C CA . ASP A 1 163 ? -10.829 0.765 22.033 1.00 89.00 163 ASP A CA 1
ATOM 1259 C C . ASP A 1 163 ? -10.016 0.852 23.330 1.00 89.00 163 ASP A C 1
ATOM 1261 O O . ASP A 1 163 ? -10.330 0.171 24.307 1.00 89.00 163 ASP A O 1
ATOM 1265 N N . GLN A 1 164 ? -8.934 1.635 23.323 1.00 81.56 164 GLN A N 1
ATOM 1266 C CA . GLN A 1 164 ? -8.161 1.938 24.530 1.00 81.56 164 GLN A CA 1
ATOM 1267 C C . GLN A 1 164 ? -7.673 3.385 24.523 1.00 81.56 164 GLN A C 1
ATOM 1269 O O . GLN A 1 164 ? -7.315 3.913 23.468 1.00 81.56 164 GLN A O 1
ATOM 1274 N N . PRO A 1 165 ? -7.568 4.014 25.703 1.00 78.94 165 PRO A N 1
ATOM 1275 C CA . PRO A 1 165 ? -7.106 5.393 25.820 1.00 78.94 165 PRO A CA 1
ATOM 1276 C C . PRO A 1 165 ? -5.594 5.561 25.585 1.00 78.94 165 PRO A C 1
ATOM 1278 O O . PRO A 1 165 ? -5.154 6.656 25.240 1.00 78.94 165 PRO A O 1
ATOM 1281 N N . GLU A 1 166 ? -4.793 4.506 25.764 1.00 84.25 166 GLU A N 1
ATOM 1282 C CA . GLU A 1 166 ? -3.326 4.563 25.689 1.00 84.25 166 GLU A CA 1
ATOM 1283 C C . GLU A 1 166 ? -2.770 4.335 24.275 1.00 84.25 166 GLU A C 1
ATOM 1285 O O . GLU A 1 166 ? -3.299 3.534 23.502 1.00 84.25 166 GLU A O 1
ATOM 1290 N N . GLU A 1 167 ? -1.639 4.987 23.963 1.00 89.25 167 GLU A N 1
ATOM 1291 C CA . GLU A 1 167 ? -0.891 4.733 22.725 1.00 89.25 167 GLU A CA 1
ATOM 1292 C C . GLU A 1 167 ? -0.214 3.358 22.773 1.00 89.25 167 GLU A C 1
ATOM 1294 O O . GLU A 1 167 ? 0.761 3.188 23.510 1.00 89.25 167 GLU A O 1
ATOM 1299 N N . ARG A 1 168 ? -0.650 2.403 21.942 1.00 88.19 168 ARG A N 1
ATOM 1300 C CA . ARG A 1 168 ? 0.049 1.111 21.794 1.00 88.19 168 ARG A CA 1
ATOM 1301 C C . ARG A 1 168 ? 0.019 0.567 20.368 1.00 88.19 168 ARG A C 1
ATOM 1303 O O . ARG A 1 168 ? -0.656 1.097 19.486 1.00 88.19 168 ARG A O 1
ATOM 1310 N N . SER A 1 169 ? 0.784 -0.496 20.151 1.00 91.56 169 SER A N 1
ATOM 1311 C CA . SER A 1 169 ? 0.815 -1.249 18.899 1.00 91.56 169 SER A CA 1
ATOM 1312 C C . SER A 1 169 ? 0.085 -2.579 19.072 1.00 91.56 169 SER A C 1
ATOM 1314 O O . SER A 1 169 ? 0.185 -3.222 20.118 1.00 91.56 169 SER A O 1
ATOM 1316 N N . TYR A 1 170 ? -0.639 -2.994 18.036 1.00 88.88 170 TYR A N 1
ATOM 1317 C CA . TYR A 1 170 ? -1.545 -4.137 18.094 1.00 88.88 170 TYR A CA 1
ATOM 1318 C C . TYR A 1 170 ? -1.406 -4.997 16.851 1.00 88.88 170 TYR A C 1
ATOM 1320 O O . TYR A 1 170 ? -1.230 -4.483 15.747 1.00 88.88 170 TYR A O 1
ATOM 1328 N N . LEU A 1 171 ? -1.553 -6.302 17.044 1.00 90.06 171 LEU A N 1
ATOM 1329 C CA . LEU A 1 171 ? -1.841 -7.263 15.996 1.00 90.06 171 LEU A CA 1
ATOM 1330 C C . LEU A 1 171 ? -3.149 -7.969 16.350 1.00 90.06 171 LEU A C 1
ATOM 1332 O O . LEU A 1 171 ? -3.218 -8.731 17.308 1.00 90.06 171 LEU A O 1
ATOM 1336 N N . PHE A 1 172 ? -4.181 -7.719 15.562 1.00 88.50 172 PHE A N 1
ATOM 1337 C CA . PHE A 1 172 ? -5.392 -8.519 15.507 1.00 88.50 172 PHE A CA 1
ATOM 1338 C C . PHE A 1 172 ? -5.273 -9.506 14.346 1.00 88.50 172 PHE A C 1
ATOM 1340 O O . PHE A 1 172 ? -4.917 -9.126 13.226 1.00 88.50 172 PHE A O 1
ATOM 1347 N N . GLN A 1 173 ? -5.616 -10.762 14.597 1.00 90.31 173 GLN A N 1
ATOM 1348 C CA . GLN A 1 173 ? -5.663 -11.807 13.583 1.00 90.31 173 GLN A CA 1
ATOM 1349 C C . GLN A 1 173 ? -6.813 -12.771 13.864 1.00 90.31 173 GLN A C 1
ATOM 1351 O O . GLN A 1 173 ? -7.089 -13.101 15.017 1.00 90.31 173 GLN A O 1
ATOM 1356 N N . ILE A 1 174 ? -7.465 -13.248 12.808 1.00 83.81 174 ILE A N 1
ATOM 1357 C CA . ILE A 1 174 ? -8.359 -14.401 12.905 1.00 83.81 174 ILE A CA 1
ATOM 1358 C C . ILE A 1 174 ? -7.507 -15.665 12.775 1.00 83.81 174 ILE A C 1
ATOM 1360 O O . ILE A 1 174 ? -6.836 -15.869 11.763 1.00 83.81 174 ILE A O 1
ATOM 1364 N N . THR A 1 175 ? -7.521 -16.500 13.810 1.00 76.56 175 THR A N 1
ATOM 1365 C CA . THR A 1 175 ? -6.874 -17.815 13.844 1.00 76.56 175 THR A CA 1
ATOM 1366 C C . THR A 1 175 ? -7.919 -18.924 13.692 1.00 76.56 175 THR A C 1
ATOM 1368 O O . THR A 1 175 ? -9.122 -18.664 13.631 1.00 76.56 175 THR A O 1
ATOM 1371 N N . GLN A 1 176 ? -7.466 -20.180 13.634 1.00 68.19 176 GLN A N 1
ATOM 1372 C CA . GLN A 1 176 ? -8.365 -21.342 13.629 1.00 68.19 176 GLN A CA 1
ATOM 1373 C C . GLN A 1 176 ? -9.255 -21.414 14.886 1.00 68.19 176 GLN A C 1
ATOM 1375 O O . GLN A 1 176 ? -10.355 -21.953 14.805 1.00 68.19 176 GLN A O 1
ATOM 1380 N N . ASP A 1 177 ? -8.827 -20.804 15.997 1.00 74.44 177 ASP A N 1
ATOM 1381 C CA . ASP A 1 177 ? -9.537 -20.796 17.285 1.00 74.44 177 ASP A CA 1
ATOM 1382 C C . ASP A 1 177 ? -10.418 -19.547 17.491 1.00 74.44 177 ASP A C 1
ATOM 1384 O O . ASP A 1 177 ? -11.008 -19.357 18.555 1.00 74.44 177 ASP A O 1
ATOM 1388 N N . GLY A 1 178 ? -10.516 -18.675 16.481 1.00 76.88 178 GLY A N 1
ATOM 1389 C CA . GLY A 1 178 ? -11.277 -17.427 16.533 1.00 76.88 178 GLY A CA 1
ATOM 1390 C C . GLY A 1 178 ? -10.401 -16.174 16.471 1.00 76.88 178 GLY A C 1
ATOM 1391 O O . GLY A 1 178 ? -9.271 -16.193 15.993 1.00 76.88 178 GLY A O 1
ATOM 1392 N N . ALA A 1 179 ? -10.944 -15.033 16.893 1.00 75.69 179 ALA A N 1
ATOM 1393 C CA . ALA A 1 179 ? -10.218 -13.767 16.859 1.00 75.69 179 ALA A CA 1
ATOM 1394 C C . ALA A 1 179 ? -9.228 -13.659 18.030 1.00 75.69 179 ALA A C 1
ATOM 1396 O O . ALA A 1 179 ? -9.626 -13.755 19.190 1.00 75.69 179 ALA A O 1
ATOM 1397 N N . ALA A 1 180 ? -7.958 -13.394 17.728 1.00 76.81 180 ALA A N 1
ATOM 1398 C CA . ALA A 1 180 ? -6.902 -13.165 18.707 1.00 76.81 180 ALA A CA 1
ATOM 1399 C C . ALA A 1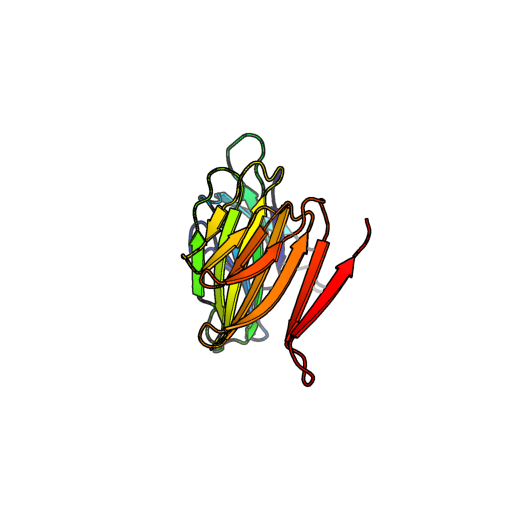 180 ? -6.339 -11.742 18.579 1.00 76.81 180 ALA A C 1
ATOM 1401 O O . ALA A 1 180 ? -6.116 -11.244 17.473 1.00 76.81 180 ALA A O 1
ATOM 1402 N N . ILE A 1 181 ? -6.083 -11.097 19.721 1.00 79.25 181 ILE A N 1
ATOM 1403 C CA . ILE A 1 181 ? -5.427 -9.786 19.800 1.00 79.25 181 ILE A CA 1
ATOM 1404 C C . ILE A 1 181 ? -4.131 -9.942 20.587 1.00 79.25 181 ILE A C 1
ATOM 1406 O O . ILE A 1 181 ? -4.137 -10.378 21.736 1.00 79.25 181 ILE A O 1
ATOM 1410 N N . THR A 1 182 ? -3.024 -9.552 19.969 1.00 83.00 182 THR A N 1
ATOM 1411 C CA . THR A 1 182 ? -1.699 -9.487 20.578 1.00 83.00 182 THR A CA 1
ATOM 1412 C C . THR A 1 182 ? -1.282 -8.027 20.707 1.00 83.00 182 THR A C 1
ATOM 1414 O O . THR A 1 182 ? -1.374 -7.249 19.755 1.00 83.00 182 THR A O 1
ATOM 1417 N N . THR A 1 183 ? -0.825 -7.650 21.896 1.00 76.88 183 THR A N 1
ATOM 1418 C CA . THR A 1 183 ? -0.279 -6.324 22.191 1.00 76.88 183 THR A CA 1
ATOM 1419 C C . THR A 1 183 ? 1.240 -6.373 22.166 1.00 76.88 183 THR A C 1
ATOM 1421 O O . THR A 1 183 ? 1.826 -7.340 22.649 1.00 76.88 183 THR A O 1
ATOM 1424 N N . PHE A 1 184 ? 1.876 -5.319 21.665 1.00 75.06 184 PHE A N 1
ATOM 1425 C CA . PHE A 1 184 ? 3.325 -5.150 21.765 1.00 75.06 184 PHE A CA 1
ATOM 1426 C C . PHE A 1 184 ? 3.612 -3.944 22.652 1.00 75.06 184 PHE A C 1
ATOM 1428 O O . PHE A 1 184 ? 3.092 -2.852 22.392 1.00 75.06 184 PHE A O 1
ATOM 1435 N N . ASP A 1 185 ? 4.413 -4.149 23.694 1.00 67.75 185 ASP A N 1
ATOM 1436 C CA . ASP A 1 185 ? 4.948 -3.043 24.481 1.00 67.75 185 ASP A CA 1
ATOM 1437 C C . ASP A 1 185 ? 6.043 -2.311 23.684 1.00 67.75 185 ASP A C 1
ATOM 1439 O O . ASP A 1 185 ? 6.616 -2.865 22.740 1.00 67.75 185 ASP A O 1
ATOM 1443 N N . LYS A 1 186 ? 6.245 -1.029 24.011 1.00 54.28 186 LYS A N 1
ATOM 1444 C CA . LYS A 1 186 ? 7.235 -0.152 23.366 1.00 54.28 186 LYS A CA 1
ATOM 1445 C C . LYS A 1 186 ? 8.665 -0.614 23.629 1.00 54.28 186 LYS A C 1
ATOM 1447 O O . LYS A 1 186 ? 8.944 -1.010 24.780 1.00 54.28 186 LYS A O 1
#

Secondary structure (DSSP, 8-state):
--EEEE-SSEEEEEETTEEEEE-TTSEEEEEEEESS--EEEEEEEEE---TTSPPEEEEEEEEE--STT---EEEEEEEETTSPPPEEEEE--TTSEEEEEEETTEEEEEEE-SS--S-EEETTTEEE--SEEEEEEETTEEEEEEEEEEEEEEEETTEEEEEEEEEEEEEEEEETTEEEEEEE--

Radius of gyration: 19.46 Å; chains: 1; bounding box: 54×41×48 Å

Sequence (186 aa):
FGWTAHCNGTLTFPTSNQARFTKTSGRILDLRFLGGSVDFNNYSLPQDLNDDGTVTNLPYFVAERSGVGTQYLSILHPRDLGESAASYQTLSTIHGQAGKVAIGSAEYHILAQPTPTQEVLIDNRLRGRAKLILTKSVNGDLQYLFTVGQLGRISWNSKTVFDQPEERSYLFQITQDGAAITTFDK

pLDDT: mean 85.21, std 9.72, range [47.41, 96.25]

Foldseek 3Di:
DWDKDWDQADWDDPDQFWIWGAHPVQKIKIKGWADDGWDKDKDWDFDDADPVRDTDTIIMIITDDDDDPDDTDMDIDMDGHPADDWDKAWDDDPFFTWIWIDHPQKIKIKTAGPAQPDWDQDPVFKIFGARIWIWIDGPQHTAKIWGAQTAAFIGGNNHTPDGDHGGWIWIWGQDPVGIDIDTDDD